Protein AF-0000000066033479 (afdb_homodimer)

Sequence (282 aa):
MALERTLSIIKPDAVERNLVGKILSRFEENGFQIVAMKMLRLNQAQAEGFYAEHQGKPFFDGLVEYMTSAPVVVSVLEKDNAVKDYRTLIGATDPQQAAEGTIRKDFAESRRRNSVHGSDSEESAVREIAYFFVESEICPRMALERTLSIIKPDAVERNLVGKILSRFEENGFQIVAMKMLRLNQAQAEGFYAEHQGKPFFDGLVEYMTSAPVVVSVLEKDNAVKDYRTLIGATDPQQAAEGTIRKDFAESRRRNSVHGSDSEESAVREIAYFFVESEICPR

Radius of gyration: 18.87 Å; Cα contacts (8 Å, |Δi|>4): 586; chains: 2; bounding box: 49×60×45 Å

Foldseek 3Di:
DDKAKKKKKQAFVCVVVVCVVVVVVLCVVLPKDWFFKDKDQDDLVLLCVLVVVCPPPPCSVVLSCRRNVGIMMMTMIIDDVCQVVLCLQQADLALVPGDPNHVQVVPADGSSRSRMDMANDRVSRVVNCVSVDDPVRGGDD/DDKAKKKKKQAFVCVVVVCVVVVVVLCVVLPKDWFFKDKDQDDLVLLCVLVVVCPPPPCSVVLSCRRNVGIMMMTMIIDDVCQVVLCLQQADLALVPGDPNHVQVVPADGSSRSRMDMANDRVSRVVNCVSVDDPVRGGDD

pLDDT: mean 97.61, std 4.01, range [60.91, 98.94]

Structure (mmCIF, N/CA/C/O backbone):
data_AF-0000000066033479-model_v1
#
loop_
_entity.id
_entity.type
_entity.pdbx_description
1 polymer 'Nucleoside diphosphate kinase'
#
loop_
_atom_site.group_PDB
_atom_site.id
_atom_site.type_symbol
_atom_site.label_atom_id
_atom_site.label_alt_id
_atom_site.label_comp_id
_atom_site.label_asym_id
_atom_site.label_entity_id
_atom_site.label_seq_id
_atom_site.pdbx_PDB_ins_code
_atom_site.Cartn_x
_atom_site.Cartn_y
_atom_site.Cartn_z
_atom_site.occupancy
_atom_site.B_iso_or_equiv
_atom_site.auth_seq_id
_atom_site.auth_comp_id
_atom_site.auth_asym_id
_atom_site.auth_atom_id
_atom_site.pdbx_PDB_model_num
ATOM 1 N N . MET A 1 1 ? -24.406 4.762 11.438 1 61.28 1 MET A N 1
ATOM 2 C CA . MET A 1 1 ? -23.75 6.02 11.062 1 61.28 1 MET A CA 1
ATOM 3 C C . MET A 1 1 ? -23.234 5.961 9.633 1 61.28 1 MET A C 1
ATOM 5 O O . MET A 1 1 ? -23.047 4.875 9.078 1 61.28 1 MET A O 1
ATOM 9 N N . ALA A 1 2 ? -23.109 7.113 8.922 1 74.12 2 ALA A N 1
ATOM 10 C CA . ALA A 1 2 ? -22.891 7.09 7.477 1 74.12 2 ALA A CA 1
ATOM 11 C C . ALA A 1 2 ? -21.422 6.793 7.156 1 74.12 2 ALA A C 1
ATOM 13 O O . ALA A 1 2 ? -20.516 7.305 7.828 1 74.12 2 ALA A O 1
ATOM 14 N N . LEU A 1 3 ? -21.047 5.855 6.316 1 89.62 3 LEU A N 1
ATOM 15 C CA . LEU A 1 3 ? -19.734 5.492 5.781 1 89.62 3 LEU A CA 1
ATOM 16 C C . LEU A 1 3 ? -19 6.723 5.258 1 89.62 3 LEU A C 1
ATOM 18 O O . LEU A 1 3 ? -19.578 7.535 4.535 1 89.62 3 LEU A O 1
ATOM 22 N N . GLU A 1 4 ? -17.844 7.043 5.91 1 96.5 4 GLU A N 1
ATOM 23 C CA . GLU A 1 4 ? -16.984 8.18 5.566 1 96.5 4 GLU A CA 1
ATOM 24 C C . GLU A 1 4 ? -15.656 7.719 4.988 1 96.5 4 GLU A C 1
ATOM 26 O O . GLU A 1 4 ? -15.227 6.586 5.227 1 96.5 4 GLU A O 1
ATOM 31 N N . ARG A 1 5 ? -15.102 8.625 4.145 1 98.5 5 ARG A N 1
ATOM 32 C CA . ARG A 1 5 ? -13.758 8.383 3.617 1 98.5 5 ARG A CA 1
ATOM 33 C C . ARG A 1 5 ? -12.805 9.508 4.004 1 98.5 5 ARG A C 1
ATOM 35 O O . ARG A 1 5 ? -13.227 10.648 4.176 1 98.5 5 ARG A O 1
ATOM 42 N N . THR A 1 6 ? -11.562 9.188 4.18 1 98.81 6 THR A N 1
ATOM 43 C CA . THR A 1 6 ? -10.516 10.164 4.441 1 98.81 6 THR A CA 1
ATOM 44 C C . THR A 1 6 ? -9.258 9.828 3.646 1 98.81 6 THR A C 1
ATOM 46 O O . THR A 1 6 ? -9.102 8.703 3.166 1 98.81 6 THR A O 1
ATOM 49 N N . LEU A 1 7 ? -8.438 10.844 3.43 1 98.88 7 LEU A N 1
ATOM 50 C CA . LEU A 1 7 ? -7.16 10.648 2.744 1 98.88 7 LEU A CA 1
ATOM 51 C C . LEU A 1 7 ? -6.039 10.406 3.746 1 98.88 7 LEU A C 1
ATOM 53 O O . LEU A 1 7 ? -5.957 11.086 4.77 1 98.88 7 LEU A O 1
ATOM 57 N N . SER A 1 8 ? -5.215 9.484 3.426 1 98.94 8 SER A N 1
ATOM 58 C CA . SER A 1 8 ? -3.953 9.297 4.133 1 98.94 8 SER A CA 1
ATOM 59 C C . SER A 1 8 ? -2.766 9.445 3.188 1 98.94 8 SER A C 1
ATOM 61 O O . SER A 1 8 ? -2.814 9 2.041 1 98.94 8 SER A O 1
ATOM 63 N N . ILE A 1 9 ? -1.72 10.07 3.623 1 98.94 9 ILE A N 1
ATOM 64 C CA . ILE A 1 9 ? -0.426 10.078 2.951 1 98.94 9 ILE A CA 1
ATOM 65 C C . ILE A 1 9 ? 0.652 9.555 3.896 1 98.94 9 ILE A C 1
ATOM 67 O O . ILE A 1 9 ? 0.842 10.094 4.992 1 98.94 9 ILE A O 1
ATOM 71 N N . ILE A 1 10 ? 1.228 8.5 3.553 1 98.94 10 ILE A N 1
ATOM 72 C CA . ILE A 1 10 ? 2.488 8.141 4.195 1 98.94 10 ILE A CA 1
ATOM 73 C C . ILE A 1 10 ? 3.629 8.945 3.576 1 98.94 10 ILE A C 1
ATOM 75 O O . ILE A 1 10 ? 3.92 8.805 2.385 1 98.94 10 ILE A O 1
ATOM 79 N N . LYS A 1 11 ? 4.258 9.727 4.367 1 98.88 11 LYS A N 1
ATOM 80 C CA . LYS A 1 11 ? 5.133 10.805 3.906 1 98.88 11 LYS A CA 1
ATOM 81 C C . LYS A 1 11 ? 6.531 10.281 3.602 1 98.88 11 LYS A C 1
ATOM 83 O O . LYS A 1 11 ? 6.84 9.117 3.875 1 98.88 11 LYS A O 1
ATOM 88 N N . PRO A 1 12 ? 7.395 11.117 3.012 1 98.75 12 PRO A N 1
ATOM 89 C CA . PRO A 1 12 ? 8.695 10.688 2.502 1 98.75 12 PRO A CA 1
ATOM 90 C C . PRO A 1 12 ? 9.555 10.016 3.57 1 98.75 12 PRO A C 1
ATOM 92 O O . PRO A 1 12 ? 10.18 8.984 3.311 1 98.75 12 PRO A O 1
ATOM 95 N N . ASP A 1 13 ? 9.57 10.539 4.742 1 98.56 13 ASP A N 1
ATOM 96 C CA . ASP A 1 13 ? 10.438 9.992 5.781 1 98.56 13 ASP A CA 1
ATOM 97 C C . ASP A 1 13 ? 10.047 8.547 6.113 1 98.56 13 ASP A C 1
ATOM 99 O O . ASP A 1 13 ? 10.922 7.699 6.316 1 98.56 13 ASP A O 1
ATOM 103 N N . ALA A 1 14 ? 8.773 8.328 6.219 1 98.75 14 ALA A N 1
ATOM 104 C CA . ALA A 1 14 ? 8.273 6.996 6.566 1 98.75 14 ALA A CA 1
ATOM 105 C C . ALA A 1 14 ? 8.523 6.004 5.434 1 98.75 14 ALA A C 1
ATOM 107 O O . ALA A 1 14 ? 8.875 4.848 5.68 1 98.75 14 ALA A O 1
ATOM 108 N N . VAL A 1 15 ? 8.344 6.449 4.188 1 98.81 15 VAL A N 1
ATOM 109 C CA . VAL A 1 15 ? 8.625 5.586 3.047 1 98.81 15 VAL A CA 1
ATOM 110 C C . VAL A 1 15 ? 10.109 5.227 3.023 1 98.81 15 VAL A C 1
ATOM 112 O O . VAL A 1 15 ? 10.469 4.059 2.852 1 98.81 15 VAL A O 1
ATOM 115 N N . GLU A 1 16 ? 10.953 6.184 3.266 1 98.12 16 GLU A N 1
ATOM 116 C CA . GLU A 1 16 ? 12.398 5.98 3.262 1 98.12 16 GLU A CA 1
ATOM 117 C C . GLU A 1 16 ? 12.82 4.98 4.336 1 98.12 16 GLU A C 1
ATOM 119 O O . GLU A 1 16 ? 13.766 4.219 4.145 1 98.12 16 GLU A O 1
ATOM 124 N N . ARG A 1 17 ? 12.133 4.973 5.375 1 98.19 17 ARG A N 1
ATOM 125 C CA . ARG A 1 17 ? 12.5 4.148 6.52 1 98.19 17 ARG A CA 1
ATOM 126 C C . ARG A 1 17 ? 11.781 2.803 6.484 1 98.19 17 ARG A C 1
ATOM 128 O O . ARG A 1 17 ? 11.805 2.051 7.461 1 98.19 17 ARG A O 1
ATOM 135 N N . ASN A 1 18 ? 11.125 2.518 5.379 1 98.5 18 ASN A N 1
ATOM 136 C CA . ASN A 1 18 ? 10.438 1.248 5.172 1 98.5 18 ASN A CA 1
ATOM 137 C C . ASN A 1 18 ? 9.375 1.005 6.242 1 98.5 18 ASN A C 1
ATOM 139 O O . ASN A 1 18 ? 9.32 -0.075 6.832 1 98.5 18 ASN A O 1
ATOM 143 N N . LEU A 1 19 ? 8.508 2.012 6.41 1 98.81 19 LEU A N 1
ATOM 144 C CA . LEU A 1 19 ? 7.461 1.919 7.426 1 98.81 19 LEU A CA 1
ATOM 145 C C . LEU A 1 19 ? 6.086 1.785 6.777 1 98.81 19 LEU A C 1
ATOM 147 O O . LEU A 1 19 ? 5.066 1.831 7.469 1 98.81 19 LEU A O 1
ATOM 151 N N . VAL A 1 20 ? 5.988 1.643 5.465 1 98.88 20 VAL A N 1
ATOM 152 C CA . VAL A 1 20 ? 4.719 1.62 4.746 1 98.88 20 VAL A CA 1
ATOM 153 C C . VAL A 1 20 ? 3.838 0.498 5.285 1 98.88 20 VAL A C 1
ATOM 155 O O . VAL A 1 20 ? 2.693 0.734 5.68 1 98.88 20 VAL A O 1
ATOM 158 N N . GLY A 1 21 ? 4.379 -0.702 5.352 1 98.88 21 GLY A N 1
ATOM 159 C CA . GLY A 1 21 ? 3.611 -1.843 5.824 1 98.88 21 GLY A CA 1
ATOM 160 C C . GLY A 1 21 ? 3.156 -1.699 7.266 1 98.88 21 GLY A C 1
ATOM 161 O O . GLY A 1 21 ? 2 -1.982 7.586 1 98.88 21 GLY A O 1
ATOM 162 N N . LYS A 1 22 ? 4.023 -1.288 8.141 1 98.88 22 LYS A N 1
ATOM 163 C CA . LYS A 1 22 ? 3.699 -1.121 9.555 1 98.88 22 LYS A CA 1
ATOM 164 C C . LYS A 1 22 ? 2.572 -0.109 9.742 1 98.88 22 LYS A C 1
ATOM 166 O O . LYS A 1 22 ? 1.661 -0.33 10.547 1 98.88 22 LYS A O 1
ATOM 171 N N . ILE A 1 23 ? 2.615 0.97 9.008 1 98.94 23 ILE A N 1
ATOM 172 C CA . ILE A 1 23 ? 1.617 2.025 9.148 1 98.94 23 ILE A CA 1
ATOM 173 C C . ILE A 1 23 ? 0.282 1.552 8.578 1 98.94 23 ILE A C 1
ATOM 175 O O . ILE A 1 23 ? -0.762 1.705 9.211 1 98.94 23 ILE A O 1
ATOM 179 N N . LEU A 1 24 ? 0.278 0.93 7.398 1 98.94 24 LEU A N 1
ATOM 180 C CA . LEU A 1 24 ? -0.957 0.413 6.816 1 98.94 24 LEU A CA 1
ATOM 181 C C . LEU A 1 24 ? -1.57 -0.659 7.715 1 98.94 24 LEU A C 1
ATOM 183 O O . LEU A 1 24 ? -2.795 -0.773 7.801 1 98.94 24 LEU A O 1
ATOM 187 N N . SER A 1 25 ? -0.712 -1.458 8.344 1 98.81 25 SER A N 1
ATOM 188 C CA . SER A 1 25 ? -1.207 -2.473 9.266 1 98.81 25 SER A CA 1
ATOM 189 C C . SER A 1 25 ? -1.981 -1.842 10.414 1 98.81 25 SER A C 1
ATOM 191 O O . SER A 1 25 ? -3.021 -2.359 10.828 1 98.81 25 SER A O 1
ATOM 193 N N . ARG A 1 26 ? -1.483 -0.714 10.922 1 98.81 26 ARG A N 1
ATOM 194 C CA . ARG A 1 26 ? -2.184 -0.004 11.984 1 98.81 26 ARG A CA 1
ATOM 195 C C . ARG A 1 26 ? -3.566 0.447 11.523 1 98.81 26 ARG A C 1
ATOM 197 O O . ARG A 1 26 ? -4.527 0.405 12.297 1 98.81 26 ARG A O 1
ATOM 204 N N . PHE A 1 27 ? -3.688 0.936 10.227 1 98.81 27 PHE A N 1
ATOM 205 C CA . PHE A 1 27 ? -4.984 1.333 9.695 1 98.81 27 PHE A CA 1
ATOM 206 C C . PHE A 1 27 ? -5.965 0.164 9.719 1 98.81 27 PHE A C 1
ATOM 208 O O . PHE A 1 27 ? -7.055 0.274 10.281 1 98.81 27 PHE A O 1
ATOM 215 N N . GLU A 1 28 ? -5.5 -0.945 9.164 1 98.81 28 GLU A N 1
ATOM 216 C CA . GLU A 1 28 ? -6.371 -2.105 9.016 1 98.81 28 GLU A CA 1
ATOM 217 C C . GLU A 1 28 ? -6.738 -2.699 10.375 1 98.81 28 GLU A C 1
ATOM 219 O O . GLU A 1 28 ? -7.879 -3.125 10.578 1 98.81 28 GLU A O 1
ATOM 224 N N . GLU A 1 29 ? -5.816 -2.721 11.312 1 98.5 29 GLU A N 1
ATOM 225 C CA . GLU A 1 29 ? -6.059 -3.246 12.648 1 98.5 29 GLU A CA 1
ATOM 226 C C . GLU A 1 29 ? -7.055 -2.379 13.414 1 98.5 29 GLU A C 1
ATOM 228 O O . GLU A 1 29 ? -7.645 -2.824 14.406 1 98.5 29 GLU A O 1
ATOM 233 N N . ASN A 1 30 ? -7.211 -1.146 13 1 98.56 30 ASN A N 1
ATOM 234 C CA . ASN A 1 30 ? -8.133 -0.234 13.664 1 98.56 30 ASN A CA 1
ATOM 235 C C . ASN A 1 30 ? -9.438 -0.088 12.883 1 98.56 30 ASN A C 1
ATOM 237 O O . ASN A 1 30 ? -10.156 0.9 13.047 1 98.56 30 ASN A O 1
ATOM 241 N N . GLY A 1 31 ? -9.727 -0.963 11.992 1 98.19 31 GLY A N 1
ATOM 242 C CA . GLY A 1 31 ? -11.039 -1.105 11.375 1 98.19 31 GLY A CA 1
ATOM 243 C C . GLY A 1 31 ? -11.18 -0.324 10.086 1 98.19 31 GLY A C 1
ATOM 244 O O . GLY A 1 31 ? -12.266 -0.281 9.5 1 98.19 31 GLY A O 1
ATOM 245 N N . PHE A 1 32 ? -10.156 0.339 9.625 1 98.56 32 PHE A N 1
ATOM 246 C CA . PHE A 1 32 ? -10.219 1.032 8.344 1 98.56 32 PHE A CA 1
ATOM 247 C C . PHE A 1 32 ? -10.102 0.045 7.188 1 98.56 32 PHE A C 1
ATOM 249 O O . PHE A 1 32 ? -9.32 -0.905 7.25 1 98.56 32 PHE A O 1
ATOM 256 N N . GLN A 1 33 ? -10.891 0.271 6.172 1 98.5 33 GLN A N 1
ATOM 257 C CA . GLN A 1 33 ? -10.719 -0.415 4.898 1 98.5 33 GLN A CA 1
ATOM 258 C C . GLN A 1 33 ? -9.977 0.466 3.895 1 98.5 33 GLN A C 1
ATOM 260 O O . GLN A 1 33 ? -10.367 1.611 3.66 1 98.5 33 GLN A O 1
ATOM 265 N N . ILE A 1 34 ? -8.898 -0.06 3.371 1 98.81 34 ILE A N 1
ATOM 266 C CA . ILE A 1 34 ? -8.227 0.637 2.281 1 98.81 34 ILE A CA 1
ATOM 267 C C . ILE A 1 34 ? -8.992 0.418 0.978 1 98.81 34 ILE A C 1
ATOM 269 O O . ILE A 1 34 ? -9.18 -0.721 0.546 1 98.81 34 ILE A O 1
ATOM 273 N N . VAL A 1 35 ? -9.398 1.556 0.329 1 98.81 35 VAL A N 1
ATOM 274 C CA . VAL A 1 35 ? -10.234 1.364 -0.848 1 98.81 35 VAL A CA 1
ATOM 275 C C . VAL A 1 35 ? -9.562 1.973 -2.072 1 98.81 35 VAL A C 1
ATOM 277 O O . VAL A 1 35 ? -10.047 1.827 -3.197 1 98.81 35 VAL A O 1
ATOM 280 N N . ALA A 1 36 ? -8.469 2.639 -1.897 1 98.88 36 ALA A N 1
ATOM 281 C CA . ALA A 1 36 ? -7.555 3.102 -2.938 1 98.88 36 ALA A CA 1
ATOM 282 C C . ALA A 1 36 ? -6.156 3.344 -2.369 1 98.88 36 ALA A C 1
ATOM 284 O O . ALA A 1 36 ? -6.012 3.705 -1.2 1 98.88 36 ALA A O 1
ATOM 285 N N . MET A 1 37 ? -5.184 3.152 -3.195 1 98.88 37 MET A N 1
ATOM 286 C CA . MET A 1 37 ? -3.824 3.453 -2.762 1 98.88 37 MET A CA 1
ATOM 287 C C . MET A 1 37 ? -2.863 3.463 -3.945 1 98.88 37 MET A C 1
ATOM 289 O O . MET A 1 37 ? -3.039 2.701 -4.898 1 98.88 37 MET A O 1
ATOM 293 N N . LYS A 1 38 ? -1.888 4.277 -3.877 1 98.81 38 LYS A N 1
ATOM 294 C CA . LYS A 1 38 ? -0.791 4.23 -4.84 1 98.81 38 LYS A CA 1
ATOM 295 C C . LYS A 1 38 ? 0.438 4.965 -4.309 1 98.81 38 LYS A C 1
ATOM 297 O O . LYS A 1 38 ? 0.323 5.824 -3.434 1 98.81 38 LYS A O 1
ATOM 302 N N . MET A 1 39 ? 1.557 4.535 -4.77 1 98.88 39 MET A N 1
ATOM 303 C CA . MET A 1 39 ? 2.826 5.223 -4.547 1 98.88 39 MET A CA 1
ATOM 304 C C . MET A 1 39 ? 3.121 6.203 -5.676 1 98.88 39 MET A C 1
ATOM 306 O O . MET A 1 39 ? 2.871 5.902 -6.844 1 98.88 39 MET A O 1
ATOM 310 N N . LEU A 1 40 ? 3.59 7.367 -5.336 1 98.5 40 LEU A N 1
ATOM 311 C CA . LEU A 1 40 ? 4.008 8.312 -6.367 1 98.5 40 LEU A CA 1
ATOM 312 C C . LEU A 1 40 ? 5.09 9.25 -5.836 1 98.5 40 LEU A C 1
ATOM 314 O O . LEU A 1 40 ? 5.273 9.367 -4.625 1 98.5 40 LEU A O 1
ATOM 318 N N . ARG A 1 41 ? 5.832 9.82 -6.789 1 98.31 41 ARG A N 1
ATOM 319 C CA . ARG A 1 41 ? 6.762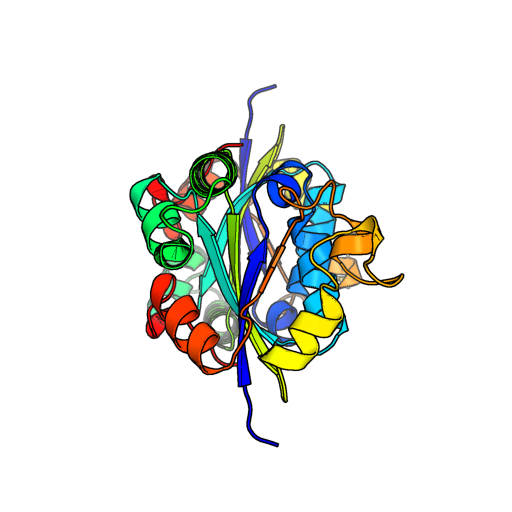 10.914 -6.504 1 98.31 41 ARG A CA 1
ATOM 320 C C . ARG A 1 41 ? 6.137 12.266 -6.836 1 98.31 41 ARG A C 1
ATOM 322 O O . ARG A 1 41 ? 5.891 12.57 -8 1 98.31 41 ARG A O 1
ATOM 329 N N . LEU A 1 42 ? 5.891 13.047 -5.766 1 98.56 42 LEU A N 1
ATOM 330 C CA . LEU A 1 42 ? 5.328 14.367 -6.008 1 98.56 42 LEU A CA 1
ATOM 331 C C . LEU A 1 42 ? 6.363 15.289 -6.656 1 98.56 42 LEU A C 1
ATOM 333 O O . LEU A 1 42 ? 7.531 15.289 -6.262 1 98.56 42 LEU A O 1
ATOM 337 N N . ASN A 1 43 ? 5.961 15.961 -7.676 1 98.25 43 ASN A N 1
ATOM 338 C CA . ASN A 1 43 ? 6.789 17.078 -8.109 1 98.25 43 ASN A CA 1
ATOM 339 C C . ASN A 1 43 ? 6.426 18.375 -7.379 1 98.25 43 ASN A C 1
ATOM 341 O O . ASN A 1 43 ? 5.512 18.375 -6.551 1 98.25 43 ASN A O 1
ATOM 345 N N . GLN A 1 44 ? 7.152 19.406 -7.629 1 98.5 44 GLN 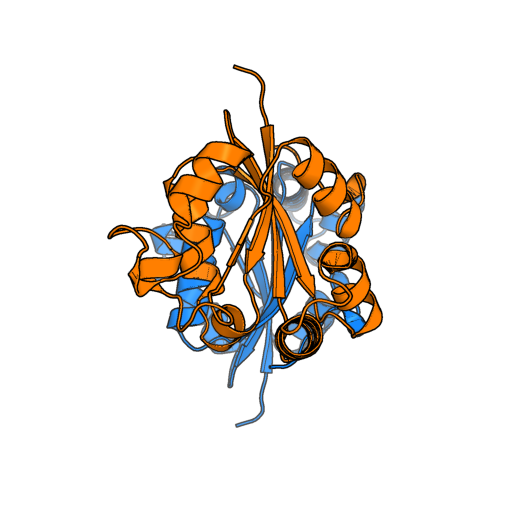A N 1
ATOM 346 C CA . GLN A 1 44 ? 6.98 20.656 -6.91 1 98.5 44 GLN A CA 1
ATOM 347 C C . GLN A 1 44 ? 5.566 21.219 -7.098 1 98.5 44 GLN A C 1
ATOM 349 O O . GLN A 1 44 ? 4.918 21.609 -6.129 1 98.5 44 GLN A O 1
ATOM 354 N N . ALA A 1 45 ? 5.129 21.266 -8.336 1 98.69 45 ALA A N 1
ATOM 355 C CA . ALA A 1 45 ? 3.809 21.812 -8.641 1 98.69 45 ALA A CA 1
ATOM 356 C C . ALA A 1 45 ? 2.715 21.016 -7.918 1 98.69 45 ALA A C 1
ATOM 358 O O . ALA A 1 45 ? 1.768 21.609 -7.391 1 98.69 45 ALA A O 1
ATOM 359 N N . GLN A 1 46 ? 2.811 19.75 -7.895 1 98.75 46 GLN A N 1
ATOM 360 C CA . GLN A 1 46 ? 1.844 18.891 -7.215 1 98.75 46 GLN A CA 1
ATOM 361 C C . GLN A 1 46 ? 1.829 19.156 -5.711 1 98.75 46 GLN A C 1
ATOM 363 O O . GLN A 1 46 ? 0.761 19.266 -5.105 1 98.75 46 GLN A O 1
ATOM 368 N N . ALA A 1 47 ? 3.006 19.219 -5.105 1 98.75 47 ALA A N 1
ATOM 369 C CA . ALA A 1 47 ? 3.09 19.469 -3.672 1 98.75 47 ALA A CA 1
ATOM 370 C C . ALA A 1 47 ? 2.535 20.844 -3.326 1 98.75 47 ALA A C 1
ATOM 372 O O . ALA A 1 47 ? 1.762 21 -2.377 1 98.75 47 ALA A O 1
ATOM 373 N N . GLU A 1 48 ? 2.904 21.875 -4.098 1 98.69 48 GLU A N 1
ATOM 374 C CA . GLU A 1 48 ? 2.396 23.219 -3.883 1 98.69 48 GLU A CA 1
ATOM 375 C C . GLU A 1 48 ? 0.878 23.281 -4.031 1 98.69 48 GLU A C 1
ATOM 377 O O . GLU A 1 48 ? 0.194 23.953 -3.26 1 98.69 48 GLU A O 1
ATOM 382 N N . GLY A 1 49 ? 0.392 22.609 -5.02 1 98.69 49 GLY A N 1
ATOM 383 C CA . GLY A 1 49 ? -1.045 22.547 -5.234 1 98.69 49 GLY A CA 1
ATOM 384 C C . GLY A 1 49 ? -1.796 21.891 -4.098 1 98.69 49 GLY A C 1
ATOM 385 O O . GLY A 1 49 ? -2.826 22.391 -3.646 1 98.69 49 GLY A O 1
ATOM 386 N N . PHE A 1 50 ? -1.292 20.828 -3.635 1 98.75 50 PHE A N 1
ATOM 387 C CA . PHE A 1 50 ? -1.939 20.094 -2.557 1 98.75 50 PHE A CA 1
ATOM 388 C C . PHE A 1 50 ? -1.96 20.906 -1.274 1 98.75 50 PHE A C 1
ATOM 390 O O . PHE A 1 50 ? -2.951 20.906 -0.541 1 98.75 50 PHE A O 1
ATOM 397 N N . TYR A 1 51 ? -0.871 21.594 -1.033 1 98.12 51 TYR A N 1
ATOM 398 C CA . TYR A 1 51 ? -0.734 22.359 0.197 1 98.12 51 TYR A CA 1
ATOM 399 C C . TYR A 1 51 ? -0.967 23.844 -0.061 1 98.12 51 TYR A C 1
ATOM 401 O O . TYR A 1 51 ? -0.409 24.703 0.634 1 98.12 51 TYR A O 1
ATOM 409 N N . ALA A 1 52 ? -1.728 24.203 -1.004 1 97.62 52 ALA A N 1
ATOM 410 C CA . ALA A 1 52 ? -1.927 25.578 -1.447 1 97.62 52 ALA A CA 1
ATOM 411 C C . ALA A 1 52 ? -2.424 26.453 -0.303 1 97.62 52 ALA A C 1
ATOM 413 O O . ALA A 1 52 ? -2.111 27.656 -0.246 1 97.62 52 ALA A O 1
ATOM 414 N N . GLU A 1 53 ? -3.178 25.922 0.602 1 95.94 53 GLU A N 1
ATOM 415 C CA . GLU A 1 53 ? -3.732 26.672 1.728 1 95.94 53 GLU A CA 1
ATOM 416 C C . GLU A 1 53 ? -2.629 27.188 2.646 1 95.94 53 GLU A C 1
ATOM 418 O O . GLU A 1 53 ? -2.867 28.062 3.477 1 95.94 53 GLU A O 1
ATOM 423 N N . HIS A 1 54 ? -1.426 26.641 2.539 1 96.31 54 HIS A N 1
ATOM 424 C CA . HIS A 1 54 ? -0.305 27.047 3.383 1 96.31 54 HIS A CA 1
ATOM 425 C C . HIS A 1 54 ? 0.625 28 2.646 1 96.31 54 HIS A C 1
ATOM 427 O O . HIS A 1 54 ? 1.642 28.438 3.195 1 96.31 54 HIS A O 1
ATOM 433 N N . GLN A 1 55 ? 0.32 28.281 1.429 1 96.88 55 GLN A N 1
ATOM 434 C CA . GLN A 1 55 ? 1.161 29.188 0.663 1 96.88 55 GLN A CA 1
ATOM 435 C C . GLN A 1 55 ? 1.345 30.516 1.396 1 96.88 55 GLN A C 1
ATOM 437 O O . GLN A 1 55 ? 0.387 31.062 1.943 1 96.88 55 GLN A O 1
ATOM 442 N N . GLY A 1 56 ? 2.594 31 1.454 1 96.75 56 GLY A N 1
ATOM 443 C CA . GLY A 1 56 ? 2.891 32.25 2.129 1 96.75 56 GLY A CA 1
ATOM 444 C C . GLY A 1 56 ? 3.322 32.062 3.57 1 96.75 56 GLY A C 1
ATOM 445 O O . GLY A 1 56 ? 3.893 32.969 4.176 1 96.75 56 GLY A O 1
ATOM 446 N N . LYS A 1 57 ? 2.99 30.953 4.133 1 96.88 57 LYS A N 1
ATOM 447 C CA . LYS A 1 57 ? 3.439 30.656 5.492 1 96.88 57 LYS A CA 1
ATOM 448 C C . LYS A 1 57 ? 4.934 30.359 5.527 1 96.88 57 LYS A C 1
ATOM 450 O O . LYS A 1 57 ? 5.492 29.859 4.547 1 96.88 57 LYS A O 1
ATOM 455 N N . PRO A 1 58 ? 5.59 30.594 6.672 1 97.19 58 PRO A N 1
ATOM 456 C CA . PRO A 1 58 ? 7.047 30.469 6.762 1 97.19 58 PRO A CA 1
ATOM 457 C C . PRO A 1 58 ? 7.523 29.031 6.484 1 97.19 58 PRO A C 1
ATOM 459 O O . PRO A 1 58 ? 8.633 28.844 5.973 1 97.19 58 PRO A O 1
ATOM 462 N N . PHE A 1 59 ? 6.777 28.078 6.785 1 96.19 59 PHE A N 1
ATOM 463 C CA . PHE A 1 59 ? 7.215 26.688 6.664 1 96.19 59 PHE A CA 1
ATOM 464 C C . PHE A 1 59 ? 6.871 26.125 5.289 1 96.19 59 PHE A C 1
ATOM 466 O O . PHE A 1 59 ? 7.238 25 4.969 1 96.19 59 PHE A O 1
ATOM 473 N N . PHE A 1 60 ? 6.211 26.828 4.414 1 97.88 60 PHE A N 1
ATOM 474 C CA . PHE A 1 60 ? 5.625 26.328 3.182 1 97.88 60 PHE A CA 1
ATOM 475 C C . PHE A 1 60 ? 6.703 25.766 2.256 1 97.88 60 PHE A C 1
ATOM 477 O O . PHE A 1 60 ? 6.594 24.641 1.771 1 97.88 60 PHE A O 1
ATOM 484 N N . ASP A 1 61 ? 7.754 26.5 2.043 1 97.81 61 ASP A N 1
ATOM 485 C CA . ASP A 1 61 ? 8.812 26.062 1.132 1 97.81 61 ASP A CA 1
ATOM 486 C C . ASP A 1 61 ? 9.492 24.797 1.635 1 97.81 61 ASP A C 1
ATOM 488 O O . ASP A 1 61 ? 9.789 23.891 0.85 1 97.81 61 ASP A O 1
ATOM 492 N N . GLY A 1 62 ? 9.773 24.75 2.912 1 98.12 62 GLY A N 1
ATOM 493 C CA . GLY A 1 62 ? 10.359 23.562 3.502 1 98.12 62 GLY A CA 1
ATOM 494 C C . GLY A 1 62 ? 9.453 22.344 3.4 1 98.12 62 GLY A C 1
ATOM 495 O O . GLY A 1 62 ? 9.93 21.234 3.174 1 98.12 62 GLY A O 1
ATOM 496 N N . LEU A 1 63 ? 8.195 22.609 3.568 1 98.06 63 LEU A N 1
ATOM 497 C CA . LEU A 1 63 ? 7.207 21.531 3.43 1 98.06 63 LEU A CA 1
ATOM 498 C C . LEU A 1 63 ? 7.223 20.969 2.018 1 98.06 63 LEU A C 1
ATOM 500 O O . LEU A 1 63 ? 7.254 19.734 1.84 1 98.06 63 LEU A O 1
ATOM 504 N N . VAL A 1 64 ? 7.184 21.781 1.05 1 98.62 64 VAL A N 1
ATOM 505 C CA . VAL A 1 64 ? 7.191 21.359 -0.347 1 98.62 64 VAL A CA 1
ATOM 506 C C . VAL A 1 64 ? 8.477 20.609 -0.648 1 98.62 64 VAL A C 1
ATOM 508 O O . VAL A 1 64 ? 8.445 19.547 -1.275 1 98.62 64 VAL A O 1
ATOM 511 N N . GLU A 1 65 ? 9.594 21.094 -0.164 1 98.56 65 GLU A N 1
ATOM 512 C CA . GLU A 1 65 ? 10.875 20.422 -0.345 1 98.56 65 GLU A CA 1
ATOM 513 C C . GLU A 1 65 ? 10.867 19.031 0.274 1 98.56 65 GLU A C 1
ATOM 515 O O . GLU A 1 65 ? 11.32 18.062 -0.347 1 98.56 65 GLU A O 1
ATOM 520 N N . TYR A 1 66 ? 10.391 18.938 1.396 1 98.62 66 TYR A N 1
ATOM 521 C CA . TYR A 1 66 ? 10.305 17.672 2.117 1 98.62 66 TYR A CA 1
ATOM 522 C C . TYR A 1 66 ? 9.406 16.688 1.38 1 98.62 66 TYR A C 1
ATOM 524 O O . TYR A 1 66 ? 9.805 15.539 1.139 1 98.62 66 TYR A O 1
ATOM 532 N N . MET A 1 67 ? 8.234 17.109 0.933 1 98.62 67 MET A N 1
ATOM 533 C CA . MET A 1 67 ? 7.223 16.234 0.345 1 98.62 67 MET A CA 1
ATOM 534 C C . MET A 1 67 ? 7.648 15.766 -1.038 1 98.62 67 MET A C 1
ATOM 536 O O . MET A 1 67 ? 7.121 14.781 -1.552 1 98.62 67 MET A O 1
ATOM 540 N N . THR A 1 68 ? 8.609 16.484 -1.624 1 98.5 68 THR A N 1
ATOM 541 C CA . THR A 1 68 ? 9.086 16.078 -2.943 1 98.5 68 THR A CA 1
ATOM 542 C C . THR A 1 68 ? 10.414 15.336 -2.836 1 98.5 68 THR A C 1
ATOM 544 O O . THR A 1 68 ? 10.977 14.914 -3.848 1 98.5 68 THR A O 1
ATOM 547 N N . SER A 1 69 ? 10.953 15.086 -1.658 1 98.25 69 SER A N 1
ATOM 548 C CA . SER A 1 69 ? 12.305 14.578 -1.427 1 98.25 69 SER A CA 1
ATOM 549 C C . SER A 1 69 ? 12.367 13.07 -1.649 1 98.25 69 SER A C 1
ATOM 551 O O . SER A 1 69 ? 13.445 12.523 -1.897 1 98.25 69 SER A O 1
ATOM 553 N N . ALA A 1 70 ? 11.266 12.375 -1.538 1 98.25 70 ALA A N 1
ATOM 554 C CA . ALA A 1 70 ? 11.141 10.93 -1.717 1 98.25 70 ALA A CA 1
ATOM 555 C C . ALA A 1 70 ? 9.703 10.539 -2.039 1 98.25 70 ALA A C 1
ATOM 557 O O . ALA A 1 70 ? 8.797 11.375 -1.978 1 98.25 70 ALA A O 1
ATOM 558 N N . PRO A 1 71 ? 9.477 9.297 -2.459 1 98.75 71 PRO A N 1
ATOM 559 C CA . PRO A 1 71 ? 8.117 8.875 -2.787 1 98.75 71 PRO A CA 1
ATOM 560 C C . PRO A 1 71 ? 7.18 8.914 -1.58 1 98.75 71 PRO A C 1
ATOM 562 O O . PRO A 1 71 ? 7.641 8.859 -0.436 1 98.75 71 PRO A O 1
ATOM 565 N N . VAL A 1 72 ? 5.906 9.07 -1.871 1 98.88 72 VAL A N 1
ATOM 566 C CA . VAL A 1 72 ? 4.855 8.984 -0.862 1 98.88 72 VAL A CA 1
ATOM 567 C C . VAL A 1 72 ? 3.871 7.883 -1.236 1 98.88 72 VAL A C 1
ATOM 569 O O . VAL A 1 72 ? 3.848 7.422 -2.381 1 98.88 72 VAL A O 1
ATOM 572 N N . VAL A 1 73 ? 3.15 7.379 -0.292 1 98.94 73 VAL A N 1
ATOM 573 C CA . VAL A 1 73 ? 2.02 6.484 -0.523 1 98.94 73 VAL A CA 1
ATOM 574 C C . VAL A 1 73 ? 0.725 7.172 -0.093 1 98.94 73 VAL A C 1
ATOM 576 O O . VAL A 1 73 ? 0.576 7.555 1.068 1 98.94 73 VAL A O 1
ATOM 579 N N . VAL A 1 74 ? -0.189 7.363 -1.031 1 98.94 74 VAL A N 1
ATOM 580 C CA . VAL A 1 74 ? -1.493 7.949 -0.738 1 98.94 74 VAL A CA 1
ATOM 581 C C . VAL A 1 74 ? -2.559 6.855 -0.723 1 98.94 74 VAL A C 1
ATOM 583 O O . VAL A 1 74 ? -2.506 5.918 -1.522 1 98.94 74 VAL A O 1
ATOM 586 N N . SER A 1 75 ? -3.482 6.98 0.195 1 98.94 75 SER A N 1
ATOM 587 C CA . SER A 1 75 ? -4.547 5.984 0.271 1 98.94 75 SER A CA 1
ATOM 588 C C . SER A 1 75 ? -5.871 6.621 0.686 1 98.94 75 SER A C 1
ATOM 590 O O . SER A 1 75 ? -5.887 7.699 1.289 1 98.94 75 SER A O 1
ATOM 592 N N . VAL A 1 76 ? -6.914 6.055 0.252 1 98.94 76 VAL A N 1
ATOM 593 C CA . VAL A 1 76 ? -8.266 6.375 0.71 1 98.94 76 VAL A CA 1
ATOM 594 C C . VAL A 1 76 ? -8.734 5.32 1.71 1 98.94 76 VAL A C 1
ATOM 596 O O . VAL A 1 76 ? -8.734 4.125 1.405 1 98.94 76 VAL A O 1
ATOM 599 N N . LEU A 1 77 ? -9.086 5.781 2.859 1 98.75 77 LEU A N 1
ATOM 600 C CA . LEU A 1 77 ? -9.539 4.926 3.951 1 98.75 77 LEU A CA 1
ATOM 601 C C . LEU A 1 77 ? -11.031 5.105 4.195 1 98.75 77 LEU A C 1
ATOM 603 O O . LEU A 1 77 ? -11.531 6.23 4.215 1 98.75 77 LEU A O 1
ATOM 607 N N . GLU A 1 78 ? -11.703 3.986 4.324 1 98.56 78 GLU A N 1
ATOM 608 C CA . GLU A 1 78 ? -13.148 4.004 4.539 1 98.56 78 GLU A CA 1
ATOM 609 C C . GLU A 1 78 ? -13.508 3.381 5.883 1 98.56 78 GLU A C 1
ATOM 611 O O . GLU A 1 78 ? -12.953 2.352 6.27 1 98.56 78 GLU A O 1
ATOM 616 N N . LYS A 1 79 ? -14.359 3.973 6.605 1 97.44 79 LYS A N 1
ATOM 617 C CA . LYS A 1 79 ? -14.859 3.588 7.922 1 97.44 79 LYS A CA 1
ATOM 618 C C . LYS A 1 79 ? -15.969 4.523 8.383 1 97.44 79 LYS A C 1
ATOM 620 O O . LYS A 1 79 ? -16.094 5.648 7.891 1 97.44 79 LYS A O 1
ATOM 625 N N . ASP A 1 80 ? -16.812 3.98 9.289 1 97.12 80 ASP A N 1
ATOM 626 C CA . ASP A 1 80 ? -17.672 4.93 10 1 97.12 80 ASP A CA 1
ATOM 627 C C . ASP A 1 80 ? -16.828 5.922 10.805 1 97.12 80 ASP A C 1
ATOM 629 O O . ASP A 1 80 ? -15.914 5.527 11.523 1 97.12 80 ASP A O 1
ATOM 633 N N . ASN A 1 81 ? -17.094 7.223 10.641 1 97.56 81 ASN A N 1
ATOM 634 C CA . ASN A 1 81 ? -16.359 8.281 11.328 1 97.56 81 ASN A CA 1
ATOM 635 C C . ASN A 1 81 ? -14.883 8.281 10.938 1 97.56 81 ASN A C 1
ATOM 637 O O . ASN A 1 81 ? -14.016 8.492 11.789 1 97.56 81 ASN A O 1
ATOM 641 N N . ALA A 1 82 ? -14.617 8.008 9.703 1 98.44 82 ALA A N 1
ATOM 642 C CA . ALA A 1 82 ? -13.258 7.789 9.211 1 98.44 82 ALA A CA 1
ATOM 643 C C . ALA A 1 82 ? -12.359 8.992 9.516 1 98.44 82 ALA A C 1
ATOM 645 O O . ALA A 1 82 ? -11.234 8.828 9.992 1 98.44 82 ALA A O 1
ATOM 646 N N . VAL A 1 83 ? -12.883 10.195 9.273 1 98.62 83 VAL A N 1
ATOM 647 C CA . VAL A 1 83 ? -12.039 11.383 9.414 1 98.62 83 VAL A CA 1
ATOM 648 C C . VAL A 1 83 ? -11.617 11.539 10.875 1 98.62 83 VAL A C 1
ATOM 650 O O . VAL A 1 83 ? -10.422 11.602 11.18 1 98.62 83 VAL A O 1
ATOM 653 N N . LYS A 1 84 ? -12.562 11.539 11.75 1 98.25 84 LYS A N 1
ATOM 654 C CA . LYS A 1 84 ? -12.289 11.719 13.172 1 98.25 84 LYS A CA 1
ATOM 655 C C . LYS A 1 84 ? -11.438 10.578 13.719 1 98.25 84 LYS A C 1
ATOM 657 O O . LYS A 1 84 ? -10.461 10.812 14.43 1 98.25 84 LYS A O 1
ATOM 662 N N . ASP A 1 85 ? -11.82 9.375 13.422 1 98.44 85 ASP A N 1
ATOM 663 C CA . ASP A 1 85 ? -11.102 8.211 13.938 1 98.44 85 ASP A CA 1
ATOM 664 C C . ASP A 1 85 ? -9.664 8.18 13.414 1 98.44 85 ASP A C 1
ATOM 666 O O . ASP A 1 85 ? -8.742 7.785 14.133 1 98.44 85 ASP A O 1
ATOM 670 N N . TYR A 1 86 ? -9.484 8.523 12.188 1 98.81 86 TYR A N 1
ATOM 671 C CA . TYR A 1 86 ? -8.133 8.562 11.633 1 98.81 86 TYR A CA 1
ATOM 672 C C . TYR A 1 86 ? -7.285 9.609 12.344 1 98.81 86 TYR A C 1
ATOM 674 O O . TYR A 1 86 ? -6.129 9.352 12.688 1 98.81 86 TYR A O 1
ATOM 682 N N . ARG A 1 87 ? -7.785 10.75 12.516 1 98.62 87 ARG A N 1
ATOM 683 C CA . ARG A 1 87 ? -7.043 11.797 13.211 1 98.62 87 ARG A CA 1
ATOM 684 C C . ARG A 1 87 ? -6.656 11.359 14.617 1 98.62 87 ARG A C 1
ATOM 686 O O . ARG A 1 87 ? -5.57 11.68 15.094 1 98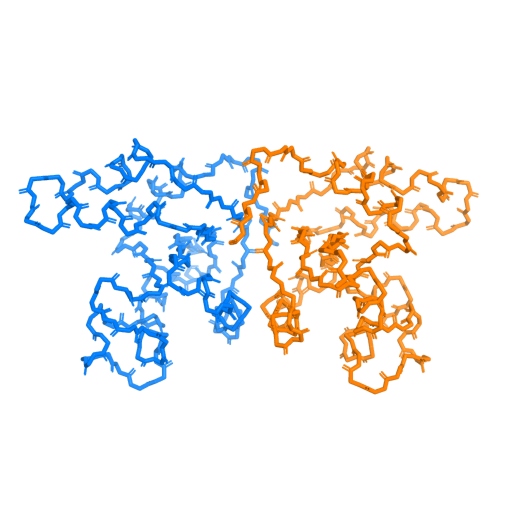.62 87 ARG A O 1
ATOM 693 N N . THR A 1 88 ? -7.566 10.672 15.219 1 98.56 88 THR A N 1
ATOM 694 C CA . THR A 1 88 ? -7.27 10.125 16.547 1 98.56 88 THR A CA 1
ATOM 695 C C . THR A 1 88 ? -6.141 9.102 16.453 1 98.56 88 THR A C 1
ATOM 697 O O . THR A 1 88 ? -5.219 9.117 17.281 1 98.56 88 THR A O 1
ATOM 700 N N . LEU A 1 89 ? -6.156 8.258 15.5 1 98.81 89 LEU A N 1
ATOM 701 C CA . LEU A 1 89 ? -5.184 7.184 15.328 1 98.81 89 LEU A CA 1
ATOM 702 C C . LEU A 1 89 ? -3.791 7.75 15.07 1 98.81 89 LEU A C 1
ATOM 704 O O . LEU A 1 89 ? -2.801 7.238 15.594 1 98.81 89 LEU A O 1
ATOM 708 N N . ILE A 1 90 ? -3.688 8.781 14.211 1 98.69 90 ILE A N 1
ATOM 709 C CA . ILE A 1 90 ? -2.363 9.266 13.836 1 98.69 90 ILE A CA 1
ATOM 710 C C . ILE A 1 90 ? -1.814 10.156 14.945 1 98.69 90 ILE A C 1
ATOM 712 O O . ILE A 1 90 ? -0.599 10.25 15.133 1 98.69 90 ILE A O 1
ATOM 716 N N . GLY A 1 91 ? -2.738 10.867 15.711 1 98.62 91 GLY A N 1
ATOM 717 C CA . GLY A 1 91 ? -2.305 11.648 16.859 1 98.62 91 GLY A CA 1
ATOM 718 C C . GLY A 1 91 ? -1.852 13.047 16.484 1 98.62 91 GLY A C 1
ATOM 719 O O . GLY A 1 91 ? -1.874 13.422 15.312 1 98.62 91 GLY A O 1
ATOM 720 N N . ALA A 1 92 ? -1.374 13.742 17.453 1 97.94 92 ALA A N 1
ATOM 721 C CA . ALA A 1 92 ? -0.99 15.141 17.312 1 97.94 92 ALA A CA 1
ATOM 722 C C . ALA A 1 92 ? 0.189 15.289 16.344 1 97.94 92 ALA A C 1
ATOM 724 O O . ALA A 1 92 ? 1.052 14.414 16.281 1 97.94 92 ALA A O 1
ATOM 725 N N . THR A 1 93 ? 0.191 16.406 15.633 1 96.94 93 THR A N 1
ATOM 726 C CA . THR A 1 93 ? 1.225 16.703 14.648 1 96.94 93 THR A CA 1
ATOM 727 C C . THR A 1 93 ? 2.605 16.703 15.297 1 96.94 93 THR A C 1
ATOM 729 O O . THR A 1 93 ? 3.572 16.219 14.711 1 96.94 93 THR A O 1
ATOM 732 N N . ASP A 1 94 ? 2.619 17.266 16.484 1 97 94 ASP A N 1
ATOM 733 C CA . ASP A 1 94 ? 3.861 17.219 17.25 1 97 94 ASP A CA 1
ATOM 734 C C . ASP A 1 94 ? 4.004 15.875 17.969 1 97 94 ASP A C 1
ATOM 736 O O . ASP A 1 94 ? 3.289 15.602 18.938 1 97 94 ASP A O 1
ATOM 740 N N . PRO A 1 95 ? 5.008 15.102 17.5 1 97.88 95 PRO A N 1
ATOM 741 C CA . PRO A 1 95 ? 5.129 13.766 18.078 1 97.88 95 PRO A CA 1
ATOM 742 C C . PRO A 1 95 ? 5.383 13.805 19.594 1 97.88 95 PRO A C 1
ATOM 744 O O . PRO A 1 95 ? 5 12.883 20.312 1 97.88 95 PRO A O 1
ATOM 747 N N . GLN A 1 96 ? 5.961 14.867 20.125 1 97.44 96 GLN A N 1
ATOM 748 C CA . GLN A 1 96 ? 6.23 14.992 21.562 1 97.44 96 GLN A CA 1
ATOM 749 C C . GLN A 1 96 ? 4.934 15.172 22.344 1 97.44 96 GLN A C 1
ATOM 751 O O . GLN A 1 96 ? 4.875 14.852 23.531 1 97.44 96 GLN A O 1
ATOM 756 N N . GLN A 1 97 ? 3.98 15.633 21.719 1 98.06 97 GLN A N 1
ATOM 757 C CA . GLN A 1 97 ? 2.695 15.898 22.359 1 98.06 97 GLN A CA 1
ATOM 758 C C . GLN A 1 97 ? 1.678 14.812 22.016 1 98.06 97 GLN A C 1
ATOM 760 O O . GLN A 1 97 ? 0.546 14.836 22.5 1 98.06 97 GLN A O 1
ATOM 765 N N . ALA A 1 98 ? 2.033 13.953 21.109 1 98.38 98 ALA A N 1
ATOM 766 C CA . ALA A 1 98 ? 1.106 12.906 20.672 1 98.38 98 ALA A CA 1
ATOM 767 C C . ALA A 1 98 ? 0.95 11.836 21.75 1 98.38 98 ALA A C 1
ATOM 769 O O . ALA A 1 98 ? 1.91 11.5 22.453 1 98.38 98 ALA A O 1
ATOM 770 N N . ALA A 1 99 ? -0.194 11.312 21.906 1 98.44 99 ALA A N 1
ATOM 771 C CA . ALA A 1 99 ? -0.48 10.281 22.906 1 98.44 99 ALA A CA 1
ATOM 772 C C . ALA A 1 99 ? 0.246 8.984 22.578 1 98.44 99 ALA A C 1
ATOM 774 O O . ALA A 1 99 ? 0.481 8.672 21.406 1 98.44 99 ALA A O 1
ATOM 775 N N . GLU A 1 100 ? 0.587 8.203 23.578 1 98.25 100 GLU A N 1
ATOM 776 C CA . GLU A 1 100 ? 1.188 6.883 23.391 1 98.25 100 GLU A CA 1
ATOM 777 C C . GLU A 1 100 ? 0.306 5.992 22.531 1 98.25 100 GLU A C 1
ATOM 779 O O . GLU A 1 100 ? -0.918 5.992 22.672 1 98.25 100 GLU A O 1
ATOM 784 N N . GLY A 1 101 ? 0.967 5.305 21.578 1 98.25 101 GLY A N 1
ATOM 785 C CA . GLY A 1 101 ? 0.222 4.375 20.75 1 98.25 101 GLY A CA 1
ATOM 786 C C . GLY A 1 101 ? -0.234 4.984 19.438 1 98.25 101 GLY A C 1
ATOM 787 O O . GLY A 1 101 ? -0.666 4.27 18.531 1 98.25 101 GLY A O 1
ATOM 788 N N . THR A 1 102 ? -0.139 6.293 19.266 1 98.81 102 THR A N 1
ATOM 789 C CA . THR A 1 102 ? -0.493 6.918 18 1 98.81 102 THR A CA 1
ATOM 790 C C . THR A 1 102 ? 0.646 6.785 16.984 1 98.81 102 THR A C 1
ATOM 792 O O . THR A 1 102 ? 1.791 6.531 17.375 1 98.81 102 THR A O 1
ATOM 795 N N . ILE A 1 103 ? 0.325 6.934 15.789 1 98.81 103 ILE A N 1
ATOM 796 C CA . ILE A 1 103 ? 1.276 6.711 14.703 1 98.81 103 ILE A CA 1
ATOM 797 C C . ILE A 1 103 ? 2.395 7.746 14.781 1 98.81 103 ILE A C 1
ATOM 799 O O . ILE A 1 103 ? 3.574 7.406 14.664 1 98.81 103 ILE A O 1
ATOM 803 N N . ARG A 1 104 ? 2.006 8.984 15 1 98.88 104 ARG A N 1
ATOM 804 C CA . ARG A 1 104 ? 3.027 10.023 15.016 1 98.88 104 ARG A CA 1
ATOM 805 C C . ARG A 1 104 ? 3.889 9.922 16.281 1 98.88 104 ARG A C 1
ATOM 807 O O . ARG A 1 104 ? 5.078 10.234 16.25 1 98.88 104 ARG A O 1
ATOM 814 N N . LYS A 1 105 ? 3.34 9.484 17.391 1 98.75 105 LYS A N 1
ATOM 815 C CA . LYS A 1 105 ? 4.145 9.227 18.578 1 98.75 105 LYS A CA 1
ATOM 816 C C . LYS A 1 105 ? 5.164 8.125 18.328 1 98.75 105 LYS A C 1
ATOM 818 O O . LYS A 1 105 ? 6.324 8.234 18.734 1 98.75 105 LYS A O 1
ATOM 823 N N . ASP A 1 106 ? 4.754 7.168 17.656 1 98.75 106 ASP A N 1
ATOM 824 C CA . ASP A 1 106 ? 5.562 5.961 17.5 1 98.75 106 ASP A CA 1
ATOM 825 C C . ASP A 1 106 ? 6.602 6.129 16.391 1 98.75 106 ASP A C 1
ATOM 827 O O . ASP A 1 106 ? 7.699 5.57 16.469 1 98.75 106 ASP A O 1
ATOM 831 N N . PHE A 1 107 ? 6.281 6.895 15.297 1 98.69 107 PHE A N 1
ATOM 832 C CA . PHE A 1 107 ? 7.121 6.789 14.109 1 98.69 107 PHE A CA 1
ATOM 833 C C . PHE A 1 107 ? 7.664 8.148 13.703 1 98.69 107 PHE A C 1
ATOM 835 O O . PHE A 1 107 ? 8.688 8.242 13.016 1 98.69 107 PHE A O 1
ATOM 842 N N . ALA A 1 108 ? 6.977 9.234 14.086 1 98.56 108 ALA A N 1
ATOM 843 C CA . ALA A 1 108 ? 7.371 10.547 13.586 1 98.56 108 ALA A CA 1
ATOM 844 C C . ALA A 1 108 ? 8.727 10.961 14.156 1 98.56 108 ALA A C 1
ATOM 846 O O . ALA A 1 108 ? 9.055 10.633 15.297 1 98.56 108 ALA A O 1
ATOM 847 N N . GLU A 1 109 ? 9.453 11.672 13.359 1 98.06 109 GLU A N 1
ATOM 848 C CA . GLU A 1 109 ? 10.766 12.156 13.781 1 98.06 109 GLU A CA 1
ATOM 849 C C . GLU A 1 109 ? 10.688 13.594 14.273 1 98.06 109 GLU A C 1
ATOM 851 O O . GLU A 1 109 ? 11.484 14.016 15.117 1 98.06 109 GLU A O 1
ATOM 856 N N . SER A 1 110 ? 9.812 14.383 13.734 1 97.69 110 SER A N 1
ATOM 857 C CA . SER A 1 110 ? 9.609 15.789 14.07 1 97.69 110 SER A CA 1
ATOM 858 C C . SER A 1 110 ? 8.234 16.266 13.617 1 97.69 110 SER A C 1
ATOM 860 O O . SER A 1 110 ? 7.453 15.5 13.055 1 97.69 110 SER A O 1
ATOM 862 N N . ARG A 1 111 ? 7.961 17.531 13.836 1 95.06 111 ARG A N 1
ATOM 863 C CA . ARG A 1 111 ? 6.699 18.125 13.406 1 95.06 111 ARG A CA 1
ATOM 864 C C . ARG A 1 111 ? 6.578 18.109 11.883 1 95.06 111 ARG A C 1
ATOM 866 O O . ARG A 1 111 ? 5.48 17.953 11.344 1 95.06 111 ARG A O 1
ATOM 873 N N . ARG A 1 112 ? 7.668 18.281 11.211 1 93.62 112 ARG A N 1
ATOM 874 C CA . ARG A 1 112 ? 7.68 18.297 9.75 1 93.62 112 ARG A CA 1
ATOM 875 C C . ARG A 1 112 ? 7.738 16.891 9.18 1 93.62 112 ARG A C 1
ATOM 877 O O . ARG A 1 112 ? 6.93 16.516 8.328 1 93.62 112 ARG A O 1
ATOM 884 N N . ARG A 1 113 ? 8.711 16.125 9.711 1 97.38 113 ARG A N 1
ATOM 885 C CA . ARG A 1 113 ? 8.867 14.727 9.336 1 97.38 113 ARG A CA 1
ATOM 886 C C . ARG A 1 113 ? 8.031 13.82 10.234 1 97.38 113 ARG A C 1
ATOM 888 O O . ARG A 1 113 ? 8.57 12.984 10.969 1 97.38 113 ARG A O 1
ATOM 895 N N . ASN A 1 114 ? 6.742 14.031 10.07 1 97.62 114 ASN A N 1
ATOM 896 C CA . ASN A 1 114 ? 5.844 13.414 11.039 1 97.62 114 ASN A CA 1
ATOM 897 C C . ASN A 1 114 ? 5.152 12.188 10.461 1 97.62 114 ASN A C 1
ATOM 899 O O . ASN A 1 114 ? 4.133 11.734 10.992 1 97.62 114 ASN A O 1
ATOM 903 N N . SER A 1 115 ? 5.469 11.648 9.328 1 98.69 115 SER A N 1
ATOM 904 C CA . SER A 1 115 ? 5.266 10.305 8.805 1 98.69 115 SER A CA 1
ATOM 905 C C . SER A 1 115 ? 3.939 10.195 8.062 1 98.69 115 SER A C 1
ATOM 907 O O . SER A 1 115 ? 3.801 9.375 7.148 1 98.69 115 SER A O 1
ATOM 909 N N . VAL A 1 116 ? 2.936 11.023 8.508 1 98.88 116 VAL A N 1
ATOM 910 C CA . VAL A 1 116 ? 1.648 10.812 7.852 1 98.88 116 VAL A CA 1
ATOM 911 C C . VAL A 1 116 ? 0.897 12.141 7.758 1 98.88 116 VAL A C 1
ATOM 913 O O . VAL A 1 116 ? 1.163 13.062 8.523 1 98.88 116 VAL A O 1
ATOM 916 N N . HIS A 1 117 ? 0.055 12.234 6.758 1 98.69 117 HIS A N 1
ATOM 917 C CA . HIS A 1 117 ? -0.948 13.281 6.594 1 98.69 117 HIS A CA 1
ATOM 918 C C . HIS A 1 117 ? -2.359 12.703 6.641 1 98.69 117 HIS A C 1
ATOM 920 O O . HIS A 1 117 ? -2.6 11.602 6.148 1 98.69 117 HIS A O 1
ATOM 926 N N . GLY A 1 118 ? -3.256 13.383 7.254 1 98.31 118 GLY A N 1
ATOM 927 C CA . GLY A 1 118 ? -4.668 13.039 7.262 1 98.31 118 GLY A CA 1
ATOM 928 C C . GLY A 1 118 ? -5.574 14.25 7.102 1 98.31 118 GLY A C 1
ATOM 929 O O . GLY A 1 118 ? -5.277 15.328 7.629 1 98.31 118 GLY A O 1
ATOM 930 N N . SER A 1 119 ? -6.676 14 6.402 1 98.19 119 SER A N 1
ATOM 931 C CA . SER A 1 119 ? -7.641 15.07 6.211 1 98.19 119 SER A CA 1
ATOM 932 C C . SER A 1 119 ? -8.195 15.562 7.543 1 98.19 119 SER A C 1
ATOM 934 O O . SER A 1 119 ? -8.414 14.773 8.461 1 98.19 119 SER A O 1
ATOM 936 N N . ASP A 1 120 ? -8.492 16.891 7.629 1 96.38 120 ASP A N 1
ATOM 937 C CA . ASP A 1 120 ? -8.898 17.469 8.906 1 96.38 120 ASP A CA 1
ATOM 938 C C . ASP A 1 120 ? -10.414 17.625 8.977 1 96.38 120 ASP A C 1
ATOM 940 O O . ASP A 1 120 ? -10.961 17.969 10.023 1 96.38 120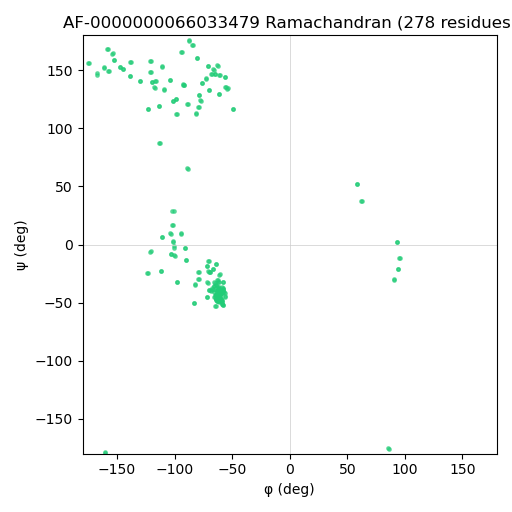 ASP A O 1
ATOM 944 N N . SER A 1 121 ? -11.094 17.438 7.883 1 97.75 121 SER A N 1
ATOM 945 C CA . SER A 1 121 ? -12.547 17.531 7.812 1 97.75 121 SER A CA 1
ATOM 946 C C . SER A 1 121 ? -13.094 16.672 6.672 1 97.75 121 SER A C 1
ATOM 948 O O . SER A 1 121 ? -12.344 16.234 5.805 1 97.75 121 SER A O 1
ATOM 950 N N . GLU A 1 122 ? -14.383 16.453 6.75 1 97.5 122 GLU A N 1
ATOM 951 C CA . GLU A 1 122 ? -15.031 15.719 5.664 1 97.5 122 GLU A CA 1
ATOM 952 C C . GLU A 1 122 ? -14.891 16.469 4.34 1 97.5 122 GLU A C 1
ATOM 954 O O . GLU A 1 122 ? -14.672 15.852 3.295 1 97.5 122 GLU A O 1
ATOM 959 N N . GLU A 1 123 ? -14.992 17.766 4.441 1 97.69 123 GLU A N 1
ATOM 960 C CA . GLU A 1 123 ? -14.867 18.609 3.252 1 97.69 123 GLU A CA 1
ATOM 961 C C . GLU A 1 123 ? -13.469 18.5 2.654 1 97.69 123 GLU A C 1
ATOM 963 O O . GLU A 1 123 ? -13.312 18.328 1.443 1 97.69 123 GLU A O 1
ATOM 968 N N . SER A 1 124 ? -12.469 18.594 3.449 1 97.81 124 SER A N 1
ATOM 969 C CA . SER A 1 124 ? -11.094 18.484 2.969 1 97.81 124 SER A CA 1
ATOM 970 C C . SER A 1 124 ? -10.805 17.094 2.434 1 97.81 124 SER A C 1
ATOM 972 O O . SER A 1 124 ? -10.031 16.922 1.484 1 97.81 124 SER A O 1
ATOM 974 N N . ALA A 1 125 ? -11.422 16.125 3.102 1 98.56 125 ALA A N 1
ATOM 975 C CA . ALA A 1 125 ? -11.227 14.742 2.645 1 98.56 125 ALA A CA 1
ATOM 976 C C . ALA A 1 125 ? -11.703 14.578 1.202 1 98.56 125 ALA A C 1
ATOM 978 O O . ALA A 1 125 ? -10.984 14.008 0.372 1 98.56 125 ALA A O 1
ATOM 979 N N . VAL A 1 126 ? -12.852 15.07 0.909 1 98.25 126 VAL A N 1
ATOM 980 C CA . VAL A 1 126 ? -13.414 14.984 -0.435 1 98.25 126 VAL A CA 1
ATOM 981 C C . VAL A 1 126 ? -12.477 15.648 -1.435 1 98.25 126 VAL A C 1
ATOM 983 O O . VAL A 1 126 ? -12.148 15.07 -2.475 1 98.25 126 VAL A O 1
ATOM 986 N N . ARG A 1 127 ? -12.047 16.828 -1.117 1 98.19 127 ARG A N 1
ATOM 987 C CA . ARG A 1 127 ? -11.164 17.594 -1.991 1 98.19 127 ARG A CA 1
ATOM 988 C C . ARG A 1 127 ? -9.828 16.891 -2.182 1 98.19 127 ARG A C 1
ATOM 990 O O . ARG A 1 127 ? -9.344 16.766 -3.305 1 98.19 127 ARG A O 1
ATOM 997 N N . GLU A 1 128 ? -9.281 16.453 -1.105 1 98.81 128 GLU A N 1
ATOM 998 C CA . GLU A 1 128 ? -7.945 15.852 -1.131 1 98.81 128 GLU A CA 1
ATOM 999 C C . GLU A 1 128 ? -7.957 14.5 -1.832 1 98.81 128 GLU A C 1
ATOM 1001 O O . GLU A 1 128 ? -7.016 14.156 -2.553 1 98.81 128 GLU A O 1
ATOM 1006 N N . ILE A 1 129 ? -9.008 13.688 -1.61 1 98.81 129 ILE A N 1
ATOM 1007 C CA . ILE A 1 129 ? -9.141 12.422 -2.316 1 98.81 129 ILE A CA 1
ATOM 1008 C C . ILE A 1 129 ? -9.211 12.672 -3.82 1 98.81 129 ILE A C 1
ATOM 1010 O O . ILE A 1 129 ? -8.523 12.008 -4.602 1 98.81 129 ILE A O 1
ATOM 1014 N N . ALA A 1 130 ? -9.914 13.68 -4.203 1 98.69 130 ALA A N 1
ATOM 1015 C CA . ALA A 1 130 ? -10.086 14 -5.617 1 98.69 130 ALA A CA 1
ATOM 1016 C C . ALA A 1 130 ? -8.789 14.531 -6.219 1 98.69 130 ALA A C 1
ATOM 1018 O O . ALA A 1 130 ? -8.602 14.492 -7.438 1 98.69 130 ALA A O 1
ATOM 1019 N N . TYR A 1 131 ? -7.906 15.062 -5.352 1 98.81 131 TYR A N 1
ATOM 1020 C CA . TYR A 1 131 ? -6.621 15.57 -5.816 1 98.81 131 TYR A CA 1
ATOM 1021 C C . TYR A 1 131 ? -5.758 14.438 -6.363 1 98.81 131 TYR A C 1
ATOM 1023 O O . TYR A 1 131 ? -4.996 14.633 -7.316 1 98.81 131 TYR A O 1
ATOM 1031 N N . PHE A 1 132 ? -5.922 13.227 -5.758 1 98.81 132 PHE A N 1
ATOM 1032 C CA . PHE A 1 132 ? -4.977 12.164 -6.066 1 98.81 132 PHE A CA 1
ATOM 1033 C C . PHE A 1 132 ? -5.656 11.047 -6.852 1 98.81 132 PHE A C 1
ATOM 1035 O O . PHE A 1 132 ? -4.988 10.258 -7.527 1 98.81 132 PHE A O 1
ATOM 1042 N N . PHE A 1 133 ? -6.961 10.961 -6.73 1 98.75 133 PHE A N 1
ATOM 1043 C CA . PHE A 1 133 ? -7.617 9.773 -7.273 1 98.75 133 PHE A CA 1
ATOM 1044 C C . PHE A 1 133 ? -8.797 10.172 -8.156 1 98.75 133 PHE A C 1
ATOM 1046 O O . PHE A 1 133 ? -9.539 11.094 -7.836 1 98.75 133 PHE A O 1
ATOM 1053 N N . VAL A 1 134 ? -8.922 9.438 -9.242 1 98.25 134 VAL A N 1
ATOM 1054 C CA . VAL A 1 134 ? -10.164 9.469 -10.008 1 98.25 134 VAL A CA 1
ATOM 1055 C C . VAL A 1 134 ? -11.086 8.344 -9.547 1 98.25 134 VAL A C 1
ATOM 1057 O O . VAL A 1 134 ? -10.656 7.418 -8.852 1 98.25 134 VAL A O 1
ATOM 1060 N N . GLU A 1 135 ? -12.266 8.414 -9.914 1 97.06 135 GLU A N 1
ATOM 1061 C CA . GLU A 1 135 ? -13.289 7.512 -9.406 1 97.06 135 GLU A CA 1
ATOM 1062 C C . GLU A 1 135 ? -12.938 6.055 -9.703 1 97.06 135 GLU A C 1
ATOM 1064 O O . GLU A 1 135 ? -13.164 5.176 -8.875 1 97.06 135 GLU A O 1
ATOM 1069 N N . SER A 1 136 ? -12.344 5.762 -10.859 1 97.12 136 SER A N 1
ATOM 1070 C CA . SER A 1 136 ? -12.062 4.391 -11.273 1 97.12 136 SER A CA 1
ATOM 1071 C C . SER A 1 136 ? -10.953 3.775 -10.43 1 97.12 136 SER A C 1
ATOM 1073 O O . SER A 1 136 ? -10.75 2.559 -10.453 1 97.12 136 SER A O 1
ATOM 1075 N N . GLU A 1 137 ? -10.242 4.613 -9.688 1 98.25 137 GLU A N 1
ATOM 1076 C CA . GLU A 1 137 ? -9.156 4.121 -8.852 1 98.25 137 GLU A CA 1
ATOM 1077 C C . GLU A 1 137 ? -9.656 3.748 -7.457 1 98.25 137 GLU A C 1
ATOM 1079 O O . GLU A 1 137 ? -8.922 3.16 -6.66 1 98.25 137 GLU A O 1
ATOM 1084 N N . ILE A 1 138 ? -10.844 4.176 -7.164 1 98.38 138 ILE A N 1
ATOM 1085 C CA . ILE A 1 138 ? -11.445 3.848 -5.879 1 98.38 138 ILE A CA 1
ATOM 1086 C C . ILE A 1 138 ? -12.195 2.521 -5.98 1 98.38 138 ILE A C 1
ATOM 1088 O O . ILE A 1 138 ? -13.086 2.371 -6.816 1 98.38 138 ILE A O 1
ATOM 1092 N N . CYS A 1 139 ? -11.781 1.555 -5.137 1 97.38 139 CYS A N 1
ATOM 1093 C CA . CYS A 1 139 ? -12.305 0.194 -5.188 1 97.38 139 CYS A CA 1
ATOM 1094 C C . CYS A 1 139 ? -13.102 -0.127 -3.926 1 97.38 139 CYS A C 1
ATOM 1096 O O . CYS A 1 139 ? -12.586 -0.759 -3.004 1 97.38 139 CYS A O 1
ATOM 1098 N N . PRO A 1 140 ? -14.383 0.195 -3.945 1 90.44 140 PRO A N 1
ATOM 1099 C CA . PRO A 1 140 ? -15.18 -0.126 -2.758 1 90.44 140 PRO A CA 1
ATOM 1100 C C . PRO A 1 140 ? -15.125 -1.609 -2.396 1 90.44 140 PRO A C 1
ATOM 1102 O O . PRO A 1 140 ? -15.047 -2.461 -3.285 1 90.44 140 PRO A O 1
ATOM 1105 N N . ARG A 1 141 ? -15.141 -1.877 -1.114 1 86.44 141 ARG A N 1
ATOM 1106 C CA . ARG A 1 141 ? -14.992 -3.24 -0.614 1 86.44 141 ARG A CA 1
ATOM 1107 C C . ARG A 1 141 ? -16.344 -3.924 -0.461 1 86.44 141 ARG A C 1
ATOM 1109 O O . ARG A 1 141 ? -17.359 -3.258 -0.261 1 86.44 141 ARG A O 1
ATOM 1116 N N . MET B 1 1 ? 26.297 -7.555 -5.984 1 60.91 1 MET B N 1
ATOM 1117 C CA . MET B 1 1 ? 25.359 -8.234 -6.875 1 60.91 1 MET B CA 1
ATOM 1118 C C . MET B 1 1 ? 24.359 -7.25 -7.48 1 60.91 1 MET B C 1
ATOM 1120 O O . MET B 1 1 ? 24.156 -6.16 -6.941 1 60.91 1 MET B O 1
ATOM 1124 N N . ALA B 1 2 ? 23.797 -7.535 -8.688 1 74.44 2 ALA B N 1
ATOM 1125 C CA . ALA B 1 2 ? 23.062 -6.516 -9.422 1 74.44 2 ALA B CA 1
ATOM 1126 C C . ALA B 1 2 ? 21.656 -6.348 -8.852 1 74.44 2 ALA B C 1
ATOM 1128 O O . ALA B 1 2 ? 20.984 -7.336 -8.508 1 74.44 2 ALA B O 1
ATOM 1129 N N . LEU B 1 3 ? 21.156 -5.176 -8.508 1 89.62 3 LEU B N 1
ATOM 1130 C CA . LEU B 1 3 ? 19.828 -4.785 -8.062 1 89.62 3 LEU B CA 1
ATOM 1131 C C . LEU B 1 3 ? 18.75 -5.348 -9 1 89.62 3 LEU B C 1
ATOM 1133 O O . LEU B 1 3 ? 18.875 -5.246 -10.219 1 89.62 3 LEU B O 1
ATOM 1137 N N . GLU B 1 4 ? 17.875 -6.238 -8.43 1 96.5 4 GLU B N 1
ATOM 1138 C CA . GLU B 1 4 ? 16.781 -6.887 -9.148 1 96.5 4 GLU B CA 1
ATOM 1139 C C . GLU B 1 4 ? 15.43 -6.383 -8.664 1 96.5 4 GLU B C 1
ATOM 1141 O O . GLU B 1 4 ? 15.312 -5.879 -7.547 1 96.5 4 GLU B O 1
ATOM 1146 N N . ARG B 1 5 ? 14.461 -6.477 -9.602 1 98.5 5 ARG B N 1
ATOM 1147 C CA . ARG B 1 5 ? 13.086 -6.156 -9.25 1 98.5 5 ARG B CA 1
ATOM 1148 C C . ARG B 1 5 ? 12.164 -7.344 -9.5 1 98.5 5 ARG B C 1
ATOM 1150 O O . ARG B 1 5 ? 12.422 -8.156 -10.383 1 98.5 5 ARG B O 1
ATOM 1157 N N . THR B 1 6 ? 11.141 -7.461 -8.719 1 98.81 6 THR B N 1
ATOM 1158 C CA . THR B 1 6 ? 10.109 -8.477 -8.906 1 98.81 6 THR B CA 1
ATOM 1159 C C . THR B 1 6 ? 8.727 -7.879 -8.664 1 98.81 6 THR B C 1
ATOM 1161 O O . THR B 1 6 ? 8.594 -6.812 -8.062 1 98.81 6 THR B O 1
ATOM 1164 N N . LEU B 1 7 ? 7.719 -8.531 -9.242 1 98.88 7 LEU B N 1
ATOM 1165 C CA . LEU B 1 7 ? 6.336 -8.117 -9.039 1 98.88 7 LEU B CA 1
ATOM 1166 C C . LEU B 1 7 ? 5.711 -8.875 -7.867 1 98.88 7 LEU B C 1
ATOM 1168 O O . LEU B 1 7 ? 5.898 -10.086 -7.738 1 98.88 7 LEU B O 1
ATOM 1172 N N . SER B 1 8 ? 5 -8.164 -7.078 1 98.94 8 SER B N 1
ATOM 1173 C CA . SER B 1 8 ? 4.133 -8.766 -6.074 1 98.94 8 SER B CA 1
ATOM 1174 C C . SER B 1 8 ? 2.674 -8.383 -6.301 1 98.94 8 SER B C 1
ATOM 1176 O O . SER B 1 8 ? 2.377 -7.238 -6.66 1 98.94 8 SER B O 1
ATOM 1178 N N . ILE B 1 9 ? 1.767 -9.281 -6.125 1 98.94 9 ILE B N 1
ATOM 1179 C CA . ILE B 1 9 ? 0.334 -9.016 -6.055 1 98.94 9 ILE B CA 1
ATOM 1180 C C . ILE B 1 9 ? -0.222 -9.539 -4.73 1 98.94 9 ILE B C 1
ATOM 1182 O O . ILE B 1 9 ? -0.089 -10.719 -4.418 1 98.94 9 ILE B O 1
ATOM 1186 N N . ILE B 1 10 ? -0.693 -8.688 -3.951 1 98.94 10 ILE B N 1
ATOM 1187 C CA . ILE B 1 10 ? -1.56 -9.125 -2.865 1 98.94 10 ILE B CA 1
ATOM 1188 C C . ILE B 1 10 ? -2.963 -9.398 -3.402 1 98.94 10 ILE B C 1
ATOM 1190 O O . ILE B 1 10 ? -3.635 -8.492 -3.893 1 98.94 10 ILE B O 1
ATOM 1194 N N . LYS B 1 11 ? -3.393 -10.602 -3.283 1 98.88 11 LYS B N 1
ATOM 1195 C CA . LYS B 1 11 ? -4.539 -11.125 -4.02 1 98.88 11 LYS B CA 1
ATOM 1196 C C . LYS B 1 11 ? -5.848 -10.789 -3.309 1 98.88 11 LYS B C 1
ATOM 1198 O O . LYS B 1 11 ? -5.836 -10.281 -2.188 1 98.88 11 LYS B O 1
ATOM 1203 N N . PRO B 1 12 ? -6.98 -11.062 -3.951 1 98.75 12 PRO B N 1
ATOM 1204 C CA . PRO B 1 12 ? -8.289 -10.617 -3.459 1 98.75 12 PRO B CA 1
ATOM 1205 C C . PRO B 1 12 ? -8.578 -11.102 -2.039 1 98.75 12 PRO B C 1
ATOM 1207 O O . PRO B 1 12 ? -9.07 -10.328 -1.211 1 98.75 12 PRO B O 1
ATOM 1210 N N . ASP B 1 13 ? -8.25 -12.305 -1.734 1 98.56 13 ASP B N 1
ATOM 1211 C CA . ASP B 1 13 ? -8.578 -12.844 -0.418 1 98.56 13 ASP B CA 1
ATOM 1212 C C . ASP B 1 13 ? -7.867 -12.062 0.686 1 98.56 13 ASP B C 1
ATOM 1214 O O . ASP B 1 13 ? -8.453 -11.797 1.737 1 98.56 13 ASP B O 1
ATOM 1218 N N . ALA B 1 14 ? -6.629 -11.781 0.449 1 98.75 14 ALA B N 1
ATOM 1219 C CA . ALA B 1 14 ? -5.824 -11.07 1.441 1 98.75 14 ALA B CA 1
ATOM 1220 C C . ALA B 1 14 ? -6.297 -9.633 1.601 1 98.75 14 ALA B C 1
ATOM 1222 O O . ALA B 1 14 ? -6.34 -9.102 2.715 1 98.75 14 ALA B O 1
ATOM 1223 N N . VAL B 1 15 ? -6.656 -8.977 0.485 1 98.81 15 VAL B N 1
ATOM 1224 C CA . VAL B 1 15 ? -7.184 -7.621 0.556 1 98.81 15 VAL B CA 1
ATOM 1225 C C . VAL B 1 15 ? -8.492 -7.617 1.338 1 98.81 15 VAL B C 1
ATOM 1227 O O . VAL B 1 15 ? -8.695 -6.781 2.221 1 98.81 15 VAL B O 1
ATOM 1230 N N . GLU B 1 16 ? -9.344 -8.578 1.085 1 98.12 16 GLU B N 1
ATOM 1231 C CA . GLU B 1 16 ? -10.633 -8.688 1.752 1 98.12 16 GLU B CA 1
ATOM 1232 C C . GLU B 1 16 ? -10.469 -8.875 3.256 1 98.12 16 GLU B C 1
ATOM 1234 O O . GLU B 1 16 ? -11.281 -8.391 4.043 1 98.12 16 GLU B O 1
ATOM 1239 N N . ARG B 1 17 ? -9.453 -9.508 3.617 1 98.19 17 ARG B N 1
ATOM 1240 C CA . ARG B 1 17 ? -9.242 -9.859 5.02 1 98.19 17 ARG B CA 1
ATOM 1241 C C . ARG B 1 17 ? -8.375 -8.82 5.719 1 98.19 17 ARG B C 1
ATOM 1243 O O . ARG B 1 17 ? -7.918 -9.039 6.844 1 98.19 17 ARG B O 1
ATOM 1250 N N . ASN B 1 18 ? -8.125 -7.711 5.047 1 98.56 18 ASN B N 1
ATOM 1251 C CA . ASN B 1 18 ? -7.359 -6.605 5.605 1 98.56 18 ASN B CA 1
ATOM 1252 C C . ASN B 1 18 ? -5.957 -7.047 6.02 1 98.56 18 ASN B C 1
ATOM 1254 O O . ASN B 1 18 ? -5.516 -6.754 7.133 1 98.56 18 ASN B O 1
ATOM 1258 N N . LEU B 1 19 ? -5.262 -7.691 5.074 1 98.81 19 LEU B N 1
ATOM 1259 C CA . LEU B 1 19 ? -3.922 -8.195 5.352 1 98.81 19 LEU B CA 1
ATOM 1260 C C . LEU B 1 19 ? -2.871 -7.402 4.578 1 98.81 19 LEU B C 1
ATOM 1262 O O . LEU B 1 19 ? -1.693 -7.766 4.574 1 98.81 19 LEU B O 1
ATOM 1266 N N . VAL B 1 20 ? -3.232 -6.336 3.889 1 98.88 20 VAL B N 1
ATOM 1267 C CA . VAL B 1 20 ? -2.326 -5.582 3.029 1 98.88 20 VAL B CA 1
ATOM 1268 C C . VAL B 1 20 ? -1.133 -5.09 3.844 1 98.88 20 VAL B C 1
ATOM 1270 O O . VAL B 1 20 ? 0.02 -5.344 3.484 1 98.88 20 VAL B O 1
ATOM 1273 N N . GLY B 1 21 ? -1.406 -4.434 4.957 1 98.88 21 GLY B N 1
ATOM 1274 C CA . GLY B 1 21 ? -0.34 -3.895 5.789 1 98.88 21 GLY B CA 1
ATOM 1275 C C . GLY B 1 21 ? 0.575 -4.965 6.352 1 98.88 21 GLY B C 1
ATOM 1276 O O . GLY B 1 21 ? 1.799 -4.816 6.332 1 98.88 21 GLY B O 1
ATOM 1277 N N . LYS B 1 22 ? 0.03 -6.02 6.871 1 98.88 22 LYS B N 1
ATOM 1278 C CA . LYS B 1 22 ? 0.812 -7.109 7.449 1 98.88 22 LYS B CA 1
ATOM 1279 C C . LYS B 1 22 ? 1.743 -7.73 6.414 1 98.88 22 LYS B C 1
ATOM 1281 O O . LYS B 1 22 ? 2.906 -8.016 6.707 1 98.88 22 LYS B O 1
ATOM 1286 N N . ILE B 1 23 ? 1.258 -7.918 5.215 1 98.94 23 ILE B N 1
ATOM 1287 C CA . ILE B 1 23 ? 2.047 -8.555 4.164 1 98.94 23 ILE B CA 1
ATOM 1288 C C . ILE B 1 23 ? 3.145 -7.602 3.697 1 98.94 23 ILE B C 1
ATOM 1290 O O . ILE B 1 23 ? 4.305 -7.996 3.576 1 98.94 23 ILE B O 1
ATOM 1294 N N . LEU B 1 24 ? 2.828 -6.324 3.465 1 98.94 24 LEU B N 1
ATOM 1295 C CA . LEU B 1 24 ? 3.838 -5.352 3.061 1 98.94 24 LEU B CA 1
ATOM 1296 C C . LEU B 1 24 ? 4.906 -5.195 4.141 1 98.94 24 LEU B C 1
ATOM 1298 O O . LEU B 1 24 ? 6.078 -4.98 3.832 1 98.94 24 LEU B O 1
ATOM 1302 N N . SER B 1 25 ? 4.477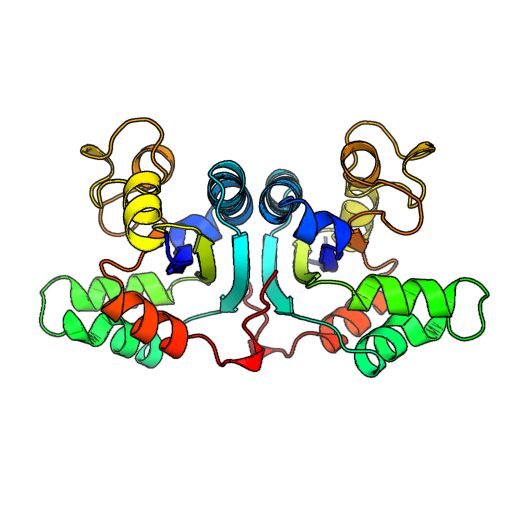 -5.262 5.395 1 98.81 25 SER B N 1
ATOM 1303 C CA . SER B 1 25 ? 5.438 -5.184 6.492 1 98.81 25 SER B CA 1
ATOM 1304 C C . SER B 1 25 ? 6.457 -6.316 6.418 1 98.81 25 SER B C 1
ATOM 1306 O O . SER B 1 25 ? 7.645 -6.102 6.656 1 98.81 25 SER B O 1
ATOM 1308 N N . ARG B 1 26 ? 5.992 -7.512 6.062 1 98.81 26 ARG B N 1
ATOM 1309 C CA . ARG B 1 26 ? 6.902 -8.641 5.906 1 98.81 26 ARG B CA 1
ATOM 1310 C C . ARG B 1 26 ? 7.926 -8.375 4.809 1 98.81 26 ARG B C 1
ATOM 1312 O O . ARG B 1 26 ? 9.094 -8.75 4.938 1 98.81 26 ARG B O 1
ATOM 1319 N N . PHE B 1 27 ? 7.484 -7.73 3.662 1 98.81 27 PHE B N 1
ATOM 1320 C CA . PHE B 1 27 ? 8.414 -7.387 2.594 1 98.81 27 PHE B CA 1
ATOM 1321 C C . PHE B 1 27 ? 9.516 -6.469 3.109 1 98.81 27 PHE B C 1
ATOM 1323 O O . PHE B 1 27 ? 10.703 -6.773 2.963 1 98.81 27 PHE B O 1
ATOM 1330 N N . GLU B 1 28 ? 9.078 -5.41 3.76 1 98.81 28 GLU B N 1
ATOM 1331 C CA . GLU B 1 28 ? 10.016 -4.383 4.207 1 98.81 28 GLU B CA 1
ATOM 1332 C C . GLU B 1 28 ? 10.945 -4.922 5.293 1 98.81 28 GLU B C 1
ATOM 1334 O O . GLU B 1 28 ? 12.133 -4.602 5.312 1 98.81 28 GLU B O 1
ATOM 1339 N N . GLU B 1 29 ? 10.445 -5.75 6.188 1 98.5 29 GLU B N 1
ATOM 1340 C CA . GLU B 1 29 ? 11.234 -6.34 7.262 1 98.5 29 GLU B CA 1
ATOM 1341 C C . GLU B 1 29 ? 12.281 -7.305 6.711 1 98.5 29 GLU B C 1
ATOM 1343 O O . GLU B 1 29 ? 13.258 -7.629 7.395 1 98.5 29 GLU B O 1
ATOM 1348 N N . ASN B 1 30 ? 12.07 -7.789 5.512 1 98.56 30 ASN B N 1
ATOM 1349 C CA . ASN B 1 30 ? 13 -8.727 4.895 1 98.56 30 ASN B CA 1
ATOM 1350 C C . ASN B 1 30 ? 13.891 -8.031 3.863 1 98.56 30 ASN B C 1
ATOM 1352 O O . ASN B 1 30 ? 14.438 -8.68 2.975 1 98.56 30 ASN B O 1
ATOM 1356 N N . GLY B 1 31 ? 13.977 -6.746 3.883 1 98.19 31 GLY B N 1
ATOM 1357 C CA . GLY B 1 31 ? 14.984 -5.988 3.158 1 98.19 31 GLY B CA 1
ATOM 1358 C C . GLY B 1 31 ? 14.516 -5.539 1.786 1 98.19 31 GLY B C 1
ATOM 1359 O O . GLY B 1 31 ? 15.289 -4.953 1.024 1 98.19 31 GLY B O 1
ATOM 1360 N N . PHE B 1 32 ? 13.297 -5.816 1.405 1 98.56 32 PHE B N 1
ATOM 1361 C CA . PHE B 1 32 ? 12.773 -5.332 0.133 1 98.56 32 PHE B CA 1
ATOM 1362 C C . PHE B 1 32 ? 12.414 -3.854 0.224 1 98.56 32 PHE B C 1
ATOM 1364 O O . PHE B 1 32 ? 11.875 -3.4 1.237 1 98.56 32 PHE B O 1
ATOM 1371 N N . GLN B 1 33 ? 12.734 -3.125 -0.812 1 98.5 33 GLN B N 1
ATOM 1372 C CA . GLN B 1 33 ? 12.227 -1.768 -0.989 1 98.5 33 GLN B CA 1
ATOM 1373 C C . GLN B 1 33 ? 11.039 -1.743 -1.945 1 98.5 33 GLN B C 1
ATOM 1375 O O . GLN B 1 33 ? 11.117 -2.268 -3.059 1 98.5 33 GLN B O 1
ATOM 1380 N N . ILE B 1 34 ? 9.953 -1.19 -1.475 1 98.81 34 ILE B N 1
ATOM 1381 C CA . ILE B 1 34 ? 8.828 -0.969 -2.371 1 98.81 34 ILE B CA 1
ATOM 1382 C C . ILE B 1 34 ? 9.094 0.254 -3.246 1 98.81 34 ILE B C 1
ATOM 1384 O O . ILE B 1 34 ? 9.305 1.356 -2.734 1 98.81 34 ILE B O 1
ATOM 1388 N N . VAL B 1 35 ? 9.031 0.047 -4.598 1 98.81 35 VAL B N 1
ATOM 1389 C CA . VAL B 1 35 ? 9.414 1.173 -5.445 1 98.81 35 VAL B CA 1
ATOM 1390 C C . VAL B 1 35 ? 8.242 1.547 -6.359 1 98.81 35 VAL B C 1
ATOM 1392 O O . VAL B 1 35 ? 8.312 2.543 -7.082 1 98.81 35 VAL B O 1
ATOM 1395 N N . ALA B 1 36 ? 7.195 0.795 -6.355 1 98.88 36 ALA B N 1
ATOM 1396 C CA . ALA B 1 36 ? 5.902 1.095 -6.965 1 98.88 36 ALA B CA 1
ATOM 1397 C C . ALA B 1 36 ? 4.785 0.289 -6.305 1 98.88 36 ALA B C 1
ATOM 1399 O O . ALA B 1 36 ? 5.012 -0.829 -5.836 1 98.88 36 ALA B O 1
ATOM 1400 N N . MET B 1 37 ? 3.631 0.867 -6.293 1 98.88 37 MET B N 1
ATOM 1401 C CA . MET B 1 37 ? 2.492 0.132 -5.75 1 98.88 37 MET B CA 1
ATOM 1402 C C . MET B 1 37 ? 1.181 0.827 -6.098 1 98.88 37 MET B C 1
ATOM 1404 O O . MET B 1 37 ? 1.119 2.057 -6.152 1 98.88 37 MET B O 1
ATOM 1408 N N . LYS B 1 38 ? 0.173 0.071 -6.305 1 98.81 38 LYS B N 1
ATOM 1409 C CA . LYS B 1 38 ? -1.174 0.62 -6.434 1 98.81 38 LYS B CA 1
ATOM 1410 C C . LYS B 1 38 ? -2.23 -0.46 -6.219 1 98.81 38 LYS B C 1
ATOM 1412 O O . LYS B 1 38 ? -1.953 -1.649 -6.387 1 98.81 38 LYS B O 1
ATOM 1417 N N . MET B 1 39 ? -3.355 -0.032 -5.766 1 98.88 39 MET B N 1
ATOM 1418 C CA . MET B 1 39 ? -4.551 -0.863 -5.676 1 98.88 39 MET B CA 1
ATOM 1419 C C . MET B 1 39 ? -5.398 -0.735 -6.938 1 98.88 39 MET B C 1
ATOM 1421 O O . MET B 1 39 ? -5.547 0.361 -7.48 1 98.88 39 MET B O 1
ATOM 1425 N N . LEU B 1 40 ? -5.902 -1.834 -7.422 1 98.5 40 LEU B N 1
ATOM 1426 C CA . LEU B 1 40 ? -6.816 -1.779 -8.555 1 98.5 40 LEU B CA 1
ATOM 1427 C C . LEU B 1 40 ? -7.773 -2.969 -8.539 1 98.5 40 LEU B C 1
ATOM 1429 O O . LEU B 1 40 ? -7.52 -3.963 -7.855 1 98.5 40 LEU B O 1
ATOM 1433 N N . ARG B 1 41 ? -8.898 -2.773 -9.242 1 98.31 41 ARG B N 1
ATOM 1434 C CA . ARG B 1 41 ? -9.828 -3.859 -9.531 1 98.31 41 ARG B CA 1
ATOM 1435 C C . ARG B 1 41 ? -9.602 -4.41 -10.938 1 98.31 41 ARG B C 1
ATOM 1437 O O . ARG B 1 41 ? -9.844 -3.723 -11.922 1 98.31 41 ARG B O 1
ATOM 1444 N N . LEU B 1 42 ? -9.109 -5.672 -10.977 1 98.62 42 LEU B N 1
ATOM 1445 C CA . LEU B 1 42 ? -8.906 -6.281 -12.281 1 98.62 42 LEU B CA 1
ATOM 1446 C C . LEU B 1 42 ? -10.242 -6.59 -12.953 1 98.62 42 LEU B C 1
ATOM 1448 O O . LEU B 1 42 ? -11.172 -7.07 -12.305 1 98.62 42 LEU B O 1
ATOM 1452 N N . ASN B 1 43 ? -10.352 -6.227 -14.188 1 98.25 43 ASN B N 1
ATOM 1453 C CA . ASN B 1 43 ? -11.453 -6.785 -14.953 1 98.25 43 ASN B CA 1
ATOM 1454 C C . ASN B 1 43 ? -11.07 -8.117 -15.602 1 98.25 43 ASN B C 1
ATOM 1456 O O . ASN B 1 43 ? -9.938 -8.57 -15.461 1 98.25 43 ASN B O 1
ATOM 1460 N N . GLN B 1 44 ? -12.008 -8.75 -16.234 1 98.5 44 GLN B N 1
ATOM 1461 C CA . GLN B 1 44 ? -11.797 -10.078 -16.812 1 98.5 44 GLN B CA 1
ATOM 1462 C C . GLN B 1 44 ? -10.672 -10.062 -17.828 1 98.5 44 GLN B C 1
ATOM 1464 O O . GLN B 1 44 ? -9.789 -10.93 -17.797 1 98.5 44 GLN B O 1
ATOM 1469 N N . ALA B 1 45 ? -10.727 -9.117 -18.75 1 98.62 45 ALA B N 1
ATOM 1470 C CA . ALA B 1 45 ? -9.719 -9.031 -19.797 1 98.62 45 ALA B CA 1
ATOM 1471 C C . ALA B 1 45 ? -8.32 -8.852 -19.203 1 98.62 45 ALA B C 1
ATOM 1473 O O . ALA B 1 45 ? -7.359 -9.469 -19.672 1 98.62 45 ALA B O 1
ATOM 1474 N N . GLN B 1 46 ? -8.18 -8.047 -18.219 1 98.75 46 GLN B N 1
ATOM 1475 C CA . GLN B 1 46 ? -6.902 -7.812 -17.547 1 98.75 46 GLN B CA 1
ATOM 1476 C C . GLN B 1 46 ? -6.387 -9.086 -16.891 1 98.75 46 GLN B C 1
ATOM 1478 O O . GLN B 1 46 ? -5.207 -9.422 -17 1 98.75 46 GLN B O 1
ATOM 1483 N N . ALA B 1 47 ? -7.258 -9.766 -16.156 1 98.75 47 ALA B N 1
ATOM 1484 C CA . ALA B 1 47 ? -6.855 -11 -15.477 1 98.75 47 ALA B CA 1
ATOM 1485 C C . ALA B 1 47 ? -6.457 -12.07 -16.484 1 98.75 47 ALA B C 1
ATOM 1487 O O . ALA B 1 47 ? -5.426 -12.727 -16.328 1 98.75 47 ALA B O 1
ATOM 1488 N N . GLU B 1 48 ? -7.246 -12.242 -17.531 1 98.69 48 GLU B N 1
ATOM 1489 C CA . GLU B 1 48 ? -6.93 -13.211 -18.578 1 98.69 48 GLU B CA 1
A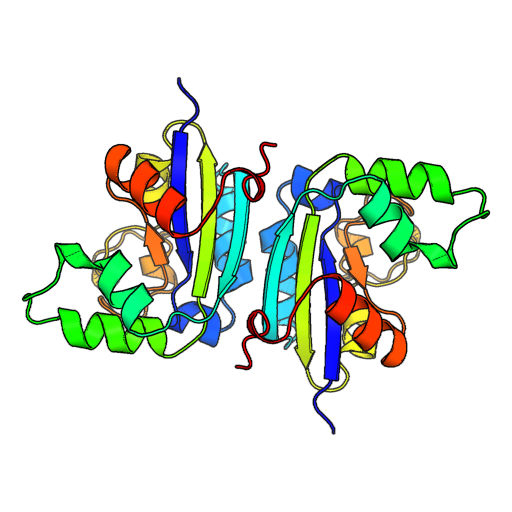TOM 1490 C C . GLU B 1 48 ? -5.602 -12.883 -19.266 1 98.69 48 GLU B C 1
ATOM 1492 O O . GLU B 1 48 ? -4.809 -13.773 -19.547 1 98.69 48 GLU B O 1
ATOM 1497 N N . GLY B 1 49 ? -5.402 -11.633 -19.516 1 98.69 49 GLY B N 1
ATOM 1498 C CA . GLY B 1 49 ? -4.156 -11.195 -20.125 1 98.69 49 GLY B CA 1
ATOM 1499 C C . GLY B 1 49 ? -2.941 -11.469 -19.266 1 98.69 49 GLY B C 1
ATOM 1500 O O . GLY B 1 49 ? -1.923 -11.961 -19.75 1 98.69 49 GLY B O 1
ATOM 1501 N N . PHE B 1 50 ? -3.062 -11.195 -18.047 1 98.75 50 PHE B N 1
ATOM 1502 C CA . PHE B 1 50 ? -1.952 -11.383 -17.125 1 98.75 50 PHE B CA 1
ATOM 1503 C C . PHE B 1 50 ? -1.607 -12.859 -16.984 1 98.75 50 PHE B C 1
ATOM 1505 O O . PHE B 1 50 ? -0.433 -13.227 -16.906 1 98.75 50 PHE B O 1
ATOM 1512 N N . TYR B 1 51 ? -2.637 -13.664 -16.922 1 98.12 51 TYR B N 1
ATOM 1513 C CA . TYR B 1 51 ? -2.445 -15.094 -16.719 1 98.12 51 TYR B CA 1
ATOM 1514 C C . TYR B 1 51 ? -2.574 -15.859 -18.047 1 98.12 51 TYR B C 1
ATOM 1516 O O . TYR B 1 51 ? -2.979 -17.016 -18.047 1 98.12 51 TYR B O 1
ATOM 1524 N N . ALA B 1 52 ? -2.266 -15.273 -19.125 1 97.62 52 ALA B N 1
ATOM 1525 C CA . ALA B 1 52 ? -2.477 -15.828 -20.453 1 97.62 52 ALA B CA 1
ATOM 1526 C C . ALA B 1 52 ? -1.757 -17.156 -20.609 1 97.62 52 ALA B C 1
ATOM 1528 O O . ALA B 1 52 ? -2.225 -18.047 -21.344 1 97.62 52 ALA B O 1
ATOM 1529 N N . GLU B 1 53 ? -0.648 -17.344 -19.969 1 95.94 53 GLU B N 1
ATOM 1530 C CA . GLU B 1 53 ? 0.141 -18.578 -20.062 1 95.94 53 GLU B CA 1
ATOM 1531 C C . GLU B 1 53 ? -0.628 -19.766 -19.516 1 95.94 53 GLU B C 1
ATOM 1533 O O . GLU B 1 53 ? -0.258 -20.922 -19.766 1 95.94 53 GLU B O 1
ATOM 1538 N N . HIS B 1 54 ? -1.683 -19.547 -18.75 1 96.31 54 HIS B N 1
ATOM 1539 C CA . HIS B 1 54 ? -2.475 -20.609 -18.141 1 96.31 54 HIS B CA 1
ATOM 1540 C C . HIS B 1 54 ? -3.756 -20.859 -18.938 1 96.31 54 HIS B C 1
ATOM 1542 O O . HIS B 1 54 ? -4.562 -21.703 -18.562 1 96.31 54 HIS B O 1
ATOM 1548 N N . GLN B 1 55 ? -3.963 -20.078 -19.953 1 96.88 55 GLN B N 1
ATOM 1549 C CA . GLN B 1 55 ? -5.164 -20.266 -20.75 1 96.88 55 GLN B CA 1
ATOM 1550 C C . GLN B 1 55 ? -5.293 -21.703 -21.234 1 96.88 55 GLN B C 1
ATOM 1552 O O . GLN B 1 55 ? -4.312 -22.312 -21.672 1 96.88 55 GLN B O 1
ATOM 1557 N N . GLY B 1 56 ? -6.492 -22.281 -21.109 1 96.75 56 GLY B N 1
ATOM 1558 C CA . GLY B 1 56 ? -6.73 -23.641 -21.531 1 96.75 56 GLY B CA 1
ATOM 1559 C C . GLY B 1 56 ? -6.578 -24.656 -20.406 1 96.75 56 GLY B C 1
ATOM 1560 O O . GLY B 1 56 ? -7.039 -25.797 -20.516 1 96.75 56 GLY B O 1
ATOM 1561 N N . LYS B 1 57 ? -5.883 -24.281 -19.391 1 96.75 57 LYS B N 1
ATOM 1562 C CA . LYS B 1 57 ? -5.754 -25.156 -18.219 1 96.75 57 LYS B CA 1
ATOM 1563 C C . LYS B 1 57 ? -7.062 -25.234 -17.438 1 96.75 57 LYS B C 1
ATOM 1565 O O . LYS B 1 57 ? -7.84 -24.281 -17.438 1 96.75 57 LYS B O 1
ATOM 1570 N N . PRO B 1 58 ? -7.297 -26.328 -16.703 1 97.19 58 PRO B N 1
ATOM 1571 C CA . PRO B 1 58 ? -8.578 -26.547 -16.031 1 97.19 58 PRO B CA 1
ATOM 1572 C C . PRO B 1 58 ? -8.875 -25.484 -14.977 1 97.19 58 PRO B C 1
ATOM 1574 O O . PRO B 1 58 ? -10.039 -25.172 -14.727 1 97.19 58 PRO B O 1
ATOM 1577 N N . PHE B 1 59 ? -7.914 -24.938 -14.367 1 96.19 59 PHE B N 1
ATOM 1578 C CA . PHE B 1 59 ? -8.125 -24.016 -13.266 1 96.19 59 PHE B CA 1
ATOM 1579 C C . PHE B 1 59 ? -8.211 -22.578 -13.773 1 96.19 59 PHE B C 1
ATOM 1581 O O . PHE B 1 59 ? -8.477 -21.656 -13 1 96.19 59 PHE B O 1
ATOM 1588 N N . PHE B 1 60 ? -8.047 -22.297 -15.047 1 97.88 60 PHE B N 1
ATOM 1589 C CA . PHE B 1 60 ? -7.863 -20.969 -15.602 1 97.88 60 PHE B CA 1
ATOM 1590 C C . PHE B 1 60 ? -9.094 -20.094 -15.344 1 97.88 60 PHE B C 1
ATOM 1592 O O . PHE B 1 60 ? -8.977 -18.984 -14.836 1 97.88 60 PHE B O 1
ATOM 1599 N N . ASP B 1 61 ? -10.25 -20.609 -15.609 1 97.81 61 ASP B N 1
ATOM 1600 C CA . ASP B 1 61 ? -11.477 -19.828 -15.445 1 97.81 61 ASP B CA 1
ATOM 1601 C C . ASP B 1 61 ? -11.703 -19.469 -13.977 1 97.81 61 ASP B C 1
ATOM 1603 O O . ASP B 1 61 ? -12.109 -18.344 -13.664 1 97.81 61 ASP B O 1
ATOM 1607 N N . GLY B 1 62 ? -11.484 -20.422 -13.102 1 98.12 62 GLY B N 1
ATOM 1608 C CA . GLY B 1 62 ? -11.602 -20.156 -11.672 1 98.12 62 GLY B CA 1
ATOM 1609 C C . GLY B 1 62 ? -10.609 -19.125 -11.172 1 98.12 62 GLY B C 1
ATOM 1610 O O . GLY B 1 62 ? -10.938 -18.312 -10.312 1 98.12 62 GLY B O 1
ATOM 1611 N N . LEU B 1 63 ? -9.438 -19.203 -11.719 1 98.06 63 LEU B N 1
ATOM 1612 C CA . LEU B 1 63 ? -8.398 -18.234 -11.383 1 98.06 63 LEU B CA 1
ATOM 1613 C C . LEU B 1 63 ? -8.828 -16.828 -11.773 1 98.06 63 LEU B C 1
ATOM 1615 O O . LEU B 1 63 ? -8.719 -15.898 -10.969 1 98.06 63 LEU B O 1
ATOM 1619 N N . VAL B 1 64 ? -9.289 -16.656 -12.961 1 98.62 64 VAL B N 1
ATOM 1620 C CA . VAL B 1 64 ? -9.734 -15.367 -13.453 1 98.62 64 VAL B CA 1
ATOM 1621 C C . VAL B 1 64 ? -10.891 -14.852 -12.602 1 98.62 64 VAL B C 1
ATOM 1623 O O . VAL B 1 64 ? -10.914 -13.688 -12.203 1 98.62 64 VAL B O 1
ATOM 1626 N N . GLU B 1 65 ? -11.82 -15.719 -12.273 1 98.56 65 GLU B N 1
ATOM 1627 C CA . GLU B 1 65 ? -12.953 -15.359 -11.422 1 98.56 65 GLU B CA 1
ATOM 1628 C C . GLU B 1 65 ? -12.477 -14.883 -10.055 1 98.56 65 GLU B C 1
ATOM 1630 O O . GLU B 1 65 ? -12.961 -13.875 -9.539 1 98.56 65 GLU B O 1
ATOM 1635 N N . TYR B 1 66 ? -11.617 -15.562 -9.508 1 98.62 66 TYR B N 1
ATOM 1636 C CA . TYR B 1 66 ? -11.062 -15.242 -8.195 1 98.62 66 TYR B CA 1
ATOM 1637 C C . TYR B 1 66 ? -10.344 -13.898 -8.227 1 98.62 66 TYR B C 1
ATOM 1639 O O . TYR B 1 66 ? -10.602 -13.023 -7.395 1 98.62 66 TYR B O 1
ATOM 1647 N N . MET B 1 67 ? -9.5 -13.656 -9.219 1 98.62 67 MET B N 1
ATOM 1648 C CA . MET B 1 67 ? -8.641 -12.477 -9.289 1 98.62 67 MET B CA 1
ATOM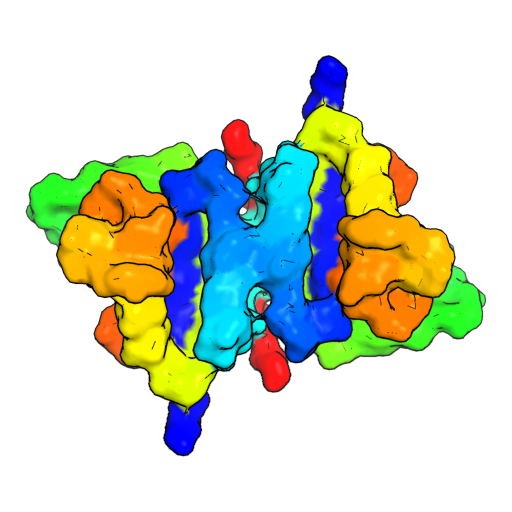 1649 C C . MET B 1 67 ? -9.453 -11.219 -9.594 1 98.62 67 MET B C 1
ATOM 1651 O O . MET B 1 67 ? -8.992 -10.102 -9.359 1 98.62 67 MET B O 1
ATOM 1655 N N . THR B 1 68 ? -10.68 -11.414 -10.109 1 98.5 68 THR B N 1
ATOM 1656 C CA . THR B 1 68 ? -11.531 -10.266 -10.406 1 98.5 68 THR B CA 1
ATOM 1657 C C . THR B 1 68 ? -12.578 -10.07 -9.32 1 98.5 68 THR B C 1
ATOM 1659 O O . THR B 1 68 ? -13.391 -9.156 -9.391 1 98.5 68 THR B O 1
ATOM 1662 N N . SER B 1 69 ? -12.609 -10.867 -8.25 1 98.25 69 SER B N 1
ATOM 1663 C CA . SER B 1 69 ? -13.672 -10.93 -7.254 1 98.25 69 SER B CA 1
ATOM 1664 C C . SER B 1 69 ? -13.562 -9.781 -6.258 1 98.25 69 SER B C 1
ATOM 1666 O O . SER B 1 69 ? -14.547 -9.414 -5.605 1 98.25 69 SER B O 1
ATOM 1668 N N . ALA B 1 70 ? -12.391 -9.219 -6.086 1 98.25 70 ALA B N 1
ATOM 1669 C CA . ALA B 1 70 ? -12.102 -8.109 -5.18 1 98.25 70 ALA B CA 1
ATOM 1670 C C . ALA B 1 70 ? -10.828 -7.371 -5.609 1 98.25 70 ALA B C 1
ATOM 1672 O O . ALA B 1 70 ? -10.125 -7.82 -6.512 1 98.25 70 ALA B O 1
ATOM 1673 N N . PRO B 1 71 ? -10.578 -6.199 -5.027 1 98.75 71 PRO B N 1
ATOM 1674 C CA . PRO B 1 71 ? -9.375 -5.453 -5.402 1 98.75 71 PRO B CA 1
ATOM 1675 C C . PRO B 1 71 ? -8.086 -6.203 -5.07 1 98.75 71 PRO B C 1
ATOM 1677 O O . PRO B 1 71 ? -8.086 -7.078 -4.203 1 98.75 71 PRO B O 1
ATOM 1680 N N . VAL B 1 72 ? -7.051 -5.891 -5.816 1 98.88 72 VAL B N 1
ATOM 1681 C CA . VAL B 1 72 ? -5.707 -6.395 -5.555 1 98.88 72 VAL B CA 1
ATOM 1682 C C . VAL B 1 72 ? -4.754 -5.223 -5.324 1 98.88 72 VAL B C 1
ATOM 1684 O O . VAL B 1 72 ? -5.074 -4.078 -5.652 1 98.88 72 VAL B O 1
ATOM 1687 N N . VAL B 1 73 ? -3.666 -5.453 -4.672 1 98.94 73 VAL B N 1
ATOM 1688 C CA . VAL B 1 73 ? -2.564 -4.504 -4.57 1 98.94 73 VAL B CA 1
ATOM 1689 C C . VAL B 1 73 ? -1.337 -5.055 -5.293 1 98.94 73 VAL B C 1
ATOM 1691 O O . VAL B 1 73 ? -0.842 -6.133 -4.953 1 98.94 73 VAL B O 1
ATOM 1694 N N . VAL B 1 74 ? -0.873 -4.344 -6.305 1 98.94 74 VAL B N 1
ATOM 1695 C CA . VAL B 1 74 ? 0.332 -4.727 -7.035 1 98.94 74 VAL B CA 1
ATOM 1696 C C . VAL B 1 74 ? 1.498 -3.836 -6.613 1 98.94 74 VAL B C 1
ATOM 1698 O O . VAL B 1 74 ? 1.317 -2.641 -6.371 1 98.94 74 VAL B O 1
ATOM 1701 N N . SER B 1 75 ? 2.652 -4.438 -6.508 1 98.94 75 SER B N 1
ATOM 1702 C CA . SER B 1 75 ? 3.822 -3.658 -6.121 1 98.94 75 SER B CA 1
ATOM 1703 C C . SER B 1 75 ? 5.078 -4.164 -6.82 1 98.94 75 SER B C 1
ATOM 1705 O O . SER B 1 75 ? 5.129 -5.312 -7.266 1 98.94 75 SER B O 1
ATOM 1707 N N . VAL B 1 76 ? 5.984 -3.291 -7.027 1 98.94 76 VAL B N 1
ATOM 1708 C CA . VAL B 1 76 ? 7.332 -3.615 -7.484 1 98.94 76 VAL B CA 1
ATOM 1709 C C . VAL B 1 76 ? 8.297 -3.57 -6.305 1 98.94 76 VAL B C 1
ATOM 1711 O O . VAL B 1 76 ? 8.391 -2.557 -5.605 1 98.94 76 VAL B O 1
ATOM 1714 N N . LEU B 1 77 ? 8.953 -4.664 -6.105 1 98.75 77 LEU B N 1
ATOM 1715 C CA . LEU B 1 77 ? 9.906 -4.824 -5.012 1 98.75 77 LEU B CA 1
ATOM 1716 C C . LEU B 1 77 ? 11.336 -4.871 -5.535 1 98.75 77 LEU B C 1
ATOM 1718 O O . LEU B 1 77 ? 11.617 -5.543 -6.531 1 98.75 77 LEU B O 1
ATOM 1722 N N . GLU B 1 78 ? 12.188 -4.105 -4.887 1 98.56 78 GLU B N 1
ATOM 1723 C CA . GLU B 1 78 ? 13.586 -4.031 -5.293 1 98.56 78 GLU B CA 1
ATOM 1724 C C . GLU B 1 78 ? 14.508 -4.543 -4.191 1 98.56 78 GLU B C 1
ATOM 1726 O O . GLU B 1 78 ? 14.312 -4.234 -3.016 1 98.56 78 GLU B O 1
ATOM 1731 N N . LYS B 1 79 ? 15.445 -5.328 -4.508 1 97.44 79 LYS B N 1
ATOM 1732 C CA . LYS B 1 79 ? 16.453 -5.945 -3.643 1 97.44 79 LYS B CA 1
ATOM 1733 C C . LYS B 1 79 ? 17.484 -6.715 -4.461 1 97.44 79 LYS B C 1
ATOM 1735 O O . LYS B 1 79 ? 17.219 -7.078 -5.609 1 97.44 79 LYS B O 1
ATOM 1740 N N . ASP B 1 80 ? 18.672 -6.871 -3.844 1 97.12 80 ASP B N 1
ATOM 1741 C CA . ASP B 1 80 ? 19.547 -7.871 -4.434 1 97.12 80 ASP B CA 1
ATOM 1742 C C . ASP B 1 80 ? 18.922 -9.258 -4.395 1 97.12 80 ASP B C 1
ATOM 1744 O O . ASP B 1 80 ? 18.391 -9.68 -3.359 1 97.12 80 ASP B O 1
ATOM 1748 N N . ASN B 1 81 ? 18.891 -9.953 -5.531 1 97.56 81 ASN B N 1
ATOM 1749 C CA . ASN B 1 81 ? 18.281 -11.273 -5.645 1 97.56 81 ASN B CA 1
ATOM 1750 C C . ASN B 1 81 ? 16.781 -11.234 -5.344 1 97.56 81 ASN B C 1
ATOM 1752 O O . ASN B 1 81 ? 16.266 -12.141 -4.691 1 97.56 81 ASN B O 1
ATOM 1756 N N . ALA B 1 82 ? 16.125 -10.203 -5.762 1 98.44 82 ALA B N 1
ATOM 1757 C CA . ALA B 1 82 ? 14.742 -9.922 -5.398 1 98.44 82 ALA B CA 1
ATOM 1758 C C . ALA B 1 82 ? 13.836 -11.094 -5.773 1 98.44 82 ALA B C 1
ATOM 1760 O O . ALA B 1 82 ? 13 -11.516 -4.973 1 98.44 82 ALA B O 1
ATOM 1761 N N . VAL B 1 83 ? 14.023 -11.625 -6.973 1 98.62 83 VAL B N 1
ATOM 1762 C CA . VAL B 1 83 ? 13.109 -12.656 -7.449 1 98.62 83 VAL B CA 1
ATOM 1763 C C . VAL B 1 83 ? 13.219 -13.898 -6.566 1 98.62 83 VAL B C 1
ATOM 1765 O O . VAL B 1 83 ? 12.227 -14.359 -6.004 1 98.62 83 VAL B O 1
ATOM 1768 N N . LYS B 1 84 ? 14.406 -14.375 -6.402 1 98.25 84 LYS B N 1
ATOM 1769 C CA . LYS B 1 84 ? 14.641 -15.586 -5.609 1 98.25 84 LYS B CA 1
ATOM 1770 C C . LYS B 1 84 ? 14.242 -15.367 -4.152 1 98.25 84 LYS B C 1
ATOM 1772 O O . LYS B 1 84 ? 13.562 -16.203 -3.555 1 98.25 84 LYS B O 1
ATOM 1777 N N . ASP B 1 85 ? 14.688 -14.289 -3.576 1 98.44 85 ASP B N 1
ATOM 1778 C CA . ASP B 1 85 ? 14.406 -14.016 -2.17 1 98.44 85 ASP B CA 1
ATOM 1779 C C . ASP B 1 85 ? 12.906 -13.852 -1.932 1 98.44 85 ASP B C 1
ATOM 1781 O O . ASP B 1 85 ? 12.391 -14.266 -0.892 1 98.44 85 ASP B O 1
ATOM 1785 N N . TYR B 1 86 ? 12.242 -13.219 -2.832 1 98.81 86 TYR B N 1
ATOM 1786 C CA . TYR B 1 86 ? 10.797 -13.062 -2.693 1 98.81 86 TYR B CA 1
ATOM 1787 C C . TYR B 1 86 ? 10.102 -14.414 -2.74 1 98.81 86 TYR B C 1
ATOM 1789 O O . TYR B 1 86 ? 9.211 -14.688 -1.931 1 98.81 86 TYR B O 1
ATOM 1797 N N . ARG B 1 87 ? 10.422 -15.211 -3.658 1 98.62 87 ARG B N 1
ATOM 1798 C CA . ARG B 1 87 ? 9.82 -16.531 -3.75 1 98.62 87 ARG B CA 1
ATOM 1799 C C . ARG B 1 87 ? 10.055 -17.344 -2.473 1 98.62 87 ARG B C 1
ATOM 1801 O O . ARG B 1 87 ? 9.18 -18.078 -2.033 1 98.62 87 ARG B O 1
ATOM 1808 N N . THR B 1 88 ? 11.227 -17.172 -1.953 1 98.56 88 THR B N 1
ATOM 1809 C CA . THR B 1 88 ? 11.523 -17.828 -0.681 1 98.56 88 THR B CA 1
ATOM 1810 C C . THR B 1 88 ? 10.625 -17.281 0.427 1 98.56 88 THR B C 1
ATOM 1812 O O . THR B 1 88 ? 10.078 -18.047 1.223 1 98.56 88 THR B O 1
ATOM 1815 N N . LEU B 1 89 ? 10.438 -16.016 0.487 1 98.81 89 LEU B N 1
ATOM 1816 C CA . LEU B 1 89 ? 9.664 -15.344 1.524 1 98.81 89 LEU B CA 1
ATOM 1817 C C . LEU B 1 89 ? 8.195 -15.766 1.465 1 98.81 89 LEU B C 1
ATOM 1819 O O . LEU B 1 89 ? 7.566 -15.977 2.502 1 98.81 89 LEU B O 1
ATOM 1823 N N . ILE B 1 90 ? 7.621 -15.828 0.246 1 98.69 90 ILE B N 1
ATOM 1824 C CA . ILE B 1 90 ? 6.188 -16.109 0.156 1 98.69 90 ILE B CA 1
ATOM 1825 C C . ILE B 1 90 ? 5.938 -17.594 0.345 1 98.69 90 ILE B C 1
ATOM 1827 O O . ILE B 1 90 ? 4.875 -18 0.83 1 98.69 90 ILE B O 1
ATOM 1831 N N . GLY B 1 91 ? 6.93 -18.469 -0.062 1 98.62 91 GLY B N 1
ATOM 1832 C CA . GLY B 1 91 ? 6.812 -19.891 0.191 1 98.62 91 GLY B CA 1
ATOM 1833 C C . GLY B 1 91 ? 6.031 -20.625 -0.88 1 98.62 91 GLY B C 1
ATOM 1834 O O . GLY B 1 91 ? 5.562 -20.016 -1.843 1 98.62 91 GLY B O 1
ATOM 1835 N N . ALA B 1 92 ? 5.832 -21.875 -0.659 1 97.94 92 ALA B N 1
ATOM 1836 C CA . ALA B 1 92 ? 5.195 -22.766 -1.628 1 97.94 92 ALA B CA 1
ATOM 1837 C C . ALA B 1 92 ? 3.74 -22.359 -1.864 1 97.94 92 ALA B C 1
ATOM 1839 O O . ALA B 1 92 ? 3.07 -21.875 -0.953 1 97.94 92 ALA B O 1
ATOM 1840 N N . THR B 1 93 ? 3.297 -22.578 -3.1 1 96.94 93 THR B N 1
ATOM 1841 C CA . THR B 1 93 ? 1.941 -22.219 -3.512 1 96.94 93 THR B CA 1
ATOM 1842 C C . THR B 1 93 ? 0.909 -22.922 -2.639 1 96.94 93 THR B C 1
ATOM 1844 O O . THR B 1 93 ? -0.104 -22.344 -2.264 1 96.94 93 THR B O 1
ATOM 1847 N N . ASP B 1 94 ? 1.225 -24.172 -2.35 1 97 94 ASP B N 1
ATOM 1848 C CA . ASP B 1 94 ? 0.372 -24.891 -1.415 1 97 94 ASP B CA 1
ATOM 1849 C C . ASP B 1 94 ? 0.725 -24.547 0.031 1 97 94 ASP B C 1
ATOM 1851 O O . ASP B 1 94 ? 1.777 -24.953 0.531 1 97 94 ASP B O 1
ATOM 1855 N N . PRO B 1 95 ? -0.234 -23.875 0.672 1 97.88 95 PRO B N 1
ATOM 1856 C CA . PRO B 1 95 ? 0.094 -23.438 2.031 1 97.88 95 PRO B CA 1
ATOM 1857 C C . PRO B 1 95 ? 0.399 -24.594 2.971 1 97.88 95 PRO B C 1
ATOM 1859 O O . PRO B 1 95 ? 1.168 -24.438 3.922 1 97.88 95 PRO B O 1
ATOM 1862 N N . GLN B 1 96 ? -0.119 -25.781 2.738 1 97.5 96 GLN B N 1
ATOM 1863 C CA . GLN B 1 96 ? 0.131 -26.953 3.574 1 97.5 96 GLN B CA 1
ATOM 1864 C C . GLN B 1 96 ? 1.572 -27.438 3.434 1 97.5 96 GLN B C 1
ATOM 1866 O O . GLN B 1 96 ? 2.109 -28.078 4.336 1 97.5 96 GLN B O 1
ATOM 1871 N N . GLN B 1 97 ? 2.148 -27.125 2.381 1 98.06 97 GLN B N 1
ATOM 1872 C CA . GLN B 1 97 ? 3.514 -27.562 2.102 1 98.06 97 GLN B CA 1
ATOM 1873 C C . GLN B 1 97 ? 4.504 -26.422 2.32 1 98.06 97 GLN B C 1
ATOM 1875 O O . GLN B 1 97 ? 5.715 -26.594 2.172 1 98.06 97 GLN B O 1
ATOM 1880 N N . ALA B 1 98 ? 3.99 -25.234 2.553 1 98.38 98 ALA B N 1
ATOM 1881 C CA . ALA B 1 98 ? 4.859 -24.078 2.729 1 98.38 98 ALA B CA 1
ATOM 1882 C C . ALA B 1 98 ? 5.574 -24.125 4.078 1 98.38 98 ALA B C 1
ATOM 1884 O O . ALA B 1 98 ? 5 -24.578 5.074 1 98.38 98 ALA B O 1
ATOM 1885 N N . ALA B 1 99 ? 6.781 -23.719 4.129 1 98.44 99 ALA B N 1
ATOM 1886 C CA . ALA B 1 99 ? 7.578 -23.719 5.355 1 98.44 99 ALA B CA 1
ATOM 1887 C C . ALA B 1 99 ? 7.008 -22.734 6.375 1 98.44 99 ALA B C 1
ATOM 1889 O O . ALA B 1 99 ? 6.418 -21.719 6.008 1 98.44 99 ALA B O 1
ATOM 1890 N N . GLU B 1 100 ? 7.18 -23.016 7.656 1 98.31 100 GLU B N 1
ATOM 1891 C CA . GLU B 1 100 ? 6.781 -22.109 8.727 1 98.31 100 GLU B CA 1
ATOM 1892 C C . GLU B 1 100 ? 7.426 -20.734 8.555 1 98.31 100 GLU B C 1
ATOM 1894 O O . GLU B 1 100 ? 8.602 -20.641 8.195 1 98.31 100 GLU B O 1
ATOM 1899 N N . GLY B 1 101 ? 6.598 -19.688 8.742 1 98.25 101 GLY B N 1
ATOM 1900 C CA . GLY B 1 101 ? 7.137 -18.344 8.672 1 98.25 101 GLY B CA 1
ATOM 1901 C C . GLY B 1 101 ? 6.977 -17.703 7.301 1 98.25 101 GLY B C 1
ATOM 1902 O O . GLY B 1 101 ? 7.168 -16.5 7.141 1 98.25 101 GLY B O 1
ATOM 1903 N N . THR B 1 102 ? 6.605 -18.469 6.277 1 98.81 102 THR B N 1
ATOM 1904 C CA . THR B 1 102 ? 6.367 -17.891 4.957 1 98.81 102 THR B CA 1
ATOM 1905 C C . THR B 1 102 ? 4.98 -17.266 4.887 1 98.81 102 THR B C 1
ATOM 1907 O O . THR B 1 102 ? 4.113 -17.562 5.711 1 98.81 102 THR B O 1
ATOM 1910 N N . ILE B 1 103 ? 4.816 -16.438 3.965 1 98.88 103 ILE B N 1
ATOM 1911 C CA . ILE B 1 103 ? 3.588 -15.656 3.844 1 98.88 103 ILE B CA 1
ATOM 1912 C C . ILE B 1 103 ? 2.416 -16.594 3.535 1 98.88 103 ILE B C 1
ATOM 1914 O O . ILE B 1 103 ? 1.35 -16.469 4.145 1 98.88 103 ILE B O 1
ATOM 1918 N N . ARG B 1 104 ? 2.641 -17.5 2.623 1 98.88 104 ARG B N 1
ATOM 1919 C CA . ARG B 1 104 ? 1.537 -18.375 2.244 1 98.88 104 ARG B CA 1
ATOM 1920 C C . ARG B 1 104 ? 1.219 -19.359 3.357 1 98.88 104 ARG B C 1
ATOM 1922 O O . ARG B 1 104 ? 0.062 -19.75 3.543 1 98.88 104 ARG B O 1
ATOM 1929 N N . LYS B 1 105 ? 2.203 -19.797 4.117 1 98.75 105 LYS B N 1
ATOM 1930 C CA . LYS B 1 105 ? 1.938 -20.625 5.289 1 98.75 105 LYS B CA 1
ATOM 1931 C C . LYS B 1 105 ? 1.092 -19.875 6.312 1 98.75 105 LYS B C 1
ATOM 1933 O O . LYS B 1 105 ? 0.155 -20.438 6.883 1 98.75 105 LYS B O 1
ATOM 1938 N N . ASP B 1 106 ? 1.384 -18.688 6.477 1 98.75 106 ASP B N 1
ATOM 1939 C CA . ASP B 1 106 ? 0.79 -17.906 7.562 1 98.75 106 ASP B CA 1
ATOM 1940 C C . ASP B 1 106 ? -0.592 -17.391 7.168 1 98.75 106 ASP B C 1
ATOM 1942 O O . ASP B 1 106 ? -1.476 -17.25 8.016 1 98.75 106 ASP B O 1
ATOM 1946 N N . PHE B 1 107 ? -0.828 -17.031 5.863 1 98.69 107 PHE B N 1
ATOM 1947 C CA . PHE B 1 107 ? -2.006 -16.234 5.555 1 98.69 107 PHE B CA 1
ATOM 1948 C C . PHE B 1 107 ? -2.879 -16.938 4.516 1 98.69 107 PHE B C 1
ATOM 1950 O O . PHE B 1 107 ? -4.078 -16.656 4.422 1 98.69 107 PHE B O 1
ATOM 1957 N N . ALA B 1 108 ? -2.287 -17.812 3.703 1 98.56 108 ALA B N 1
ATOM 1958 C CA . ALA B 1 108 ? -3.049 -18.391 2.598 1 98.56 108 ALA B CA 1
ATOM 1959 C C . ALA B 1 108 ? -4.152 -19.312 3.111 1 98.56 108 ALA B C 1
ATOM 1961 O O . ALA B 1 108 ? -3.988 -19.984 4.137 1 98.56 108 ALA B O 1
ATOM 1962 N N . GLU B 1 109 ? -5.219 -19.328 2.383 1 98.06 109 GLU B N 1
ATOM 1963 C CA . GLU B 1 109 ? -6.348 -20.172 2.746 1 98.06 109 GLU B CA 1
ATOM 1964 C C . GLU B 1 109 ? -6.34 -21.484 1.949 1 98.06 109 GLU B C 1
ATOM 1966 O O . GLU B 1 109 ? -6.836 -22.5 2.418 1 98.06 109 GLU B O 1
ATOM 1971 N N . SER B 1 110 ? -5.863 -21.469 0.751 1 97.62 110 SER B N 1
ATOM 1972 C CA . SER B 1 110 ? -5.789 -22.594 -0.159 1 97.62 110 SER B CA 1
ATOM 1973 C C . SER B 1 110 ? -4.773 -22.359 -1.27 1 97.62 110 SER B C 1
ATOM 1975 O O . SER B 1 110 ? -4.141 -21.297 -1.315 1 97.62 110 SER B O 1
ATOM 1977 N N . ARG B 1 111 ? -4.648 -23.312 -2.156 1 94.88 111 ARG B N 1
ATOM 1978 C CA . ARG B 1 111 ? -3.746 -23.172 -3.297 1 94.88 111 ARG B CA 1
ATOM 1979 C C . ARG B 1 111 ? -4.188 -22.031 -4.211 1 94.88 111 ARG B C 1
ATOM 1981 O O . ARG B 1 111 ? -3.35 -21.344 -4.801 1 94.88 111 ARG B O 1
ATOM 1988 N N . ARG B 1 112 ? -5.465 -21.844 -4.332 1 93.44 112 ARG B N 1
ATOM 1989 C CA . ARG B 1 112 ? -6.008 -20.781 -5.188 1 93.44 112 ARG B CA 1
ATOM 1990 C C . ARG B 1 112 ? -6.035 -19.453 -4.457 1 93.44 112 ARG B C 1
ATOM 1992 O O . ARG B 1 112 ? -5.547 -18.438 -4.977 1 93.44 112 ARG B O 1
ATOM 1999 N N . ARG B 1 113 ? -6.609 -19.484 -3.248 1 97.31 113 ARG B N 1
ATOM 2000 C CA . ARG B 1 113 ? -6.656 -18.312 -2.383 1 97.31 113 ARG B CA 1
ATOM 2001 C C . ARG B 1 113 ? -5.414 -18.219 -1.505 1 97.31 113 ARG B C 1
ATOM 2003 O O . ARG B 1 113 ? -5.508 -18.297 -0.277 1 97.31 113 ARG B O 1
ATOM 2010 N N . ASN B 1 114 ? -4.332 -18.031 -2.217 1 97.62 114 ASN B N 1
ATOM 2011 C CA . ASN B 1 114 ? -3.051 -18.172 -1.533 1 97.62 114 ASN B CA 1
ATOM 2012 C C . ASN B 1 114 ? -2.416 -16.828 -1.219 1 97.62 114 ASN B C 1
ATOM 2014 O O . ASN B 1 114 ? -1.215 -16.75 -0.958 1 97.62 114 ASN B O 1
ATOM 2018 N N . SER B 1 115 ? -3.031 -15.695 -1.369 1 98.69 115 SER B N 1
ATOM 2019 C CA . SER B 1 115 ? -2.805 -14.391 -0.763 1 98.69 115 SER B CA 1
ATOM 2020 C C . SER B 1 115 ? -1.842 -13.555 -1.598 1 98.69 115 SER B C 1
ATOM 2022 O O . SER B 1 115 ? -1.924 -12.32 -1.603 1 98.69 115 SER B O 1
ATOM 2024 N N . VAL B 1 116 ? -0.897 -14.258 -2.303 1 98.88 116 VAL B N 1
ATOM 2025 C CA . VAL B 1 116 ? 0.082 -13.43 -2.996 1 98.88 116 VAL B CA 1
ATOM 2026 C C . VAL B 1 116 ? 0.514 -14.109 -4.293 1 98.88 116 VAL B C 1
ATOM 2028 O O . VAL B 1 116 ? 0.39 -15.328 -4.43 1 98.88 116 VAL B O 1
ATOM 2031 N N . HIS B 1 117 ? 0.916 -13.297 -5.238 1 98.69 117 HIS B N 1
ATOM 2032 C CA . HIS B 1 117 ? 1.603 -13.703 -6.461 1 98.69 117 HIS B CA 1
ATOM 2033 C C . HIS B 1 117 ? 3.01 -13.117 -6.523 1 98.69 117 HIS B C 1
ATOM 2035 O O . HIS B 1 117 ? 3.232 -11.984 -6.09 1 98.69 117 HIS B O 1
ATOM 2041 N N . GLY B 1 118 ? 3.945 -13.859 -6.992 1 98.31 118 GLY B N 1
ATOM 2042 C CA . GLY B 1 118 ? 5.301 -13.398 -7.258 1 98.31 118 GLY B CA 1
ATOM 2043 C C . GLY B 1 118 ? 5.871 -13.938 -8.555 1 98.31 118 GLY B C 1
ATOM 2044 O O . GLY B 1 118 ? 5.609 -15.086 -8.93 1 98.31 118 GLY B O 1
ATOM 2045 N N . SER B 1 119 ? 6.664 -13.078 -9.18 1 98.25 119 SER B N 1
ATOM 2046 C CA . SER B 1 119 ? 7.301 -13.492 -10.43 1 98.25 119 SER B CA 1
ATOM 2047 C C . SER B 1 119 ? 8.203 -14.703 -10.211 1 98.25 119 SER B C 1
ATOM 2049 O O . SER B 1 119 ? 8.867 -14.812 -9.18 1 98.25 119 SER B O 1
ATOM 2051 N N . ASP B 1 120 ? 8.281 -15.594 -11.242 1 96.44 120 ASP B N 1
ATOM 2052 C CA . ASP B 1 120 ? 9.023 -16.844 -11.062 1 96.44 120 ASP B CA 1
ATOM 2053 C C . ASP B 1 120 ? 10.414 -16.75 -11.688 1 96.44 120 ASP B C 1
ATOM 2055 O O . ASP B 1 120 ? 11.227 -17.656 -11.539 1 96.44 120 ASP B O 1
ATOM 2059 N N . SER B 1 121 ? 10.672 -15.703 -12.43 1 97.69 121 SER B N 1
ATOM 2060 C CA . SER B 1 121 ? 11.969 -15.469 -13.055 1 97.69 121 SER B CA 1
ATOM 2061 C C . SER B 1 121 ? 12.203 -13.984 -13.297 1 97.69 121 SER B C 1
ATOM 2063 O O . SER B 1 121 ? 11.273 -13.18 -13.195 1 97.69 121 SER B O 1
ATOM 2065 N N . GLU B 1 122 ? 13.453 -13.68 -13.547 1 97.5 122 GLU B N 1
ATOM 2066 C CA . GLU B 1 122 ? 13.773 -12.297 -13.875 1 97.5 122 GLU B CA 1
ATOM 2067 C C . GLU B 1 122 ? 13.047 -11.852 -15.141 1 97.5 122 GLU B C 1
ATOM 2069 O O . GLU B 1 122 ? 12.57 -10.719 -15.219 1 97.5 122 GLU B O 1
ATOM 2074 N N . GLU B 1 123 ? 12.961 -12.758 -16.078 1 97.69 123 GLU B N 1
ATOM 2075 C CA . GLU B 1 123 ? 12.281 -12.469 -17.328 1 97.69 123 GLU B CA 1
ATOM 2076 C C . GLU B 1 123 ? 10.797 -12.203 -17.094 1 97.69 123 GLU B C 1
ATOM 2078 O O . GLU B 1 123 ? 10.242 -11.234 -17.625 1 97.69 123 GLU B O 1
ATOM 2083 N N . SER B 1 124 ? 10.156 -13.008 -16.344 1 97.88 124 SER B N 1
ATOM 2084 C CA . SER B 1 124 ? 8.742 -12.82 -16.047 1 97.88 124 SER B CA 1
ATOM 2085 C C . SER B 1 124 ? 8.508 -11.547 -15.227 1 97.88 124 SER B C 1
ATOM 2087 O O . SER B 1 124 ? 7.484 -10.883 -15.383 1 97.88 124 SER B O 1
ATOM 2089 N N . ALA B 1 125 ? 9.477 -11.289 -14.359 1 98.56 125 ALA B N 1
ATOM 2090 C CA . ALA B 1 125 ? 9.359 -10.078 -13.555 1 98.56 125 ALA B CA 1
ATOM 2091 C C . ALA B 1 125 ? 9.297 -8.836 -14.43 1 98.56 125 ALA B C 1
ATOM 2093 O O . ALA B 1 125 ? 8.445 -7.973 -14.242 1 98.56 125 ALA B O 1
ATOM 2094 N N . VAL B 1 126 ? 10.164 -8.758 -15.383 1 98.25 126 VAL B N 1
ATOM 2095 C CA . VAL B 1 126 ? 10.211 -7.621 -16.297 1 98.25 126 VAL B CA 1
ATOM 2096 C C . VAL B 1 126 ? 8.875 -7.488 -17.031 1 98.25 126 VAL B C 1
ATOM 2098 O O . VAL B 1 126 ? 8.297 -6.402 -17.078 1 98.25 126 VAL B O 1
ATOM 2101 N N . ARG B 1 127 ? 8.391 -8.57 -17.547 1 98.19 127 ARG B N 1
ATOM 2102 C CA . ARG B 1 127 ? 7.141 -8.586 -18.297 1 98.19 127 ARG B CA 1
ATOM 2103 C C . ARG B 1 127 ? 5.965 -8.203 -17.406 1 98.19 127 ARG B C 1
ATOM 2105 O O . ARG B 1 127 ? 5.129 -7.387 -17.781 1 98.19 127 ARG B O 1
ATOM 2112 N N . GLU B 1 128 ? 5.926 -8.797 -16.266 1 98.81 128 GLU B N 1
ATOM 2113 C CA . GLU B 1 128 ? 4.793 -8.609 -15.359 1 98.81 128 GLU B CA 1
ATOM 2114 C C . GLU B 1 128 ? 4.777 -7.195 -14.773 1 98.81 128 GLU B C 1
ATOM 2116 O O . GLU B 1 128 ? 3.713 -6.602 -14.602 1 98.81 128 GLU B O 1
ATOM 2121 N N . ILE B 1 129 ? 5.957 -6.656 -14.438 1 98.81 129 ILE B N 1
ATOM 2122 C CA . ILE B 1 129 ? 6.035 -5.277 -13.969 1 98.81 129 ILE B CA 1
ATOM 2123 C C . ILE B 1 129 ? 5.512 -4.332 -15.055 1 98.81 129 ILE B C 1
ATOM 2125 O O . ILE B 1 129 ? 4.715 -3.438 -14.773 1 98.81 129 ILE B O 1
ATOM 2129 N N . ALA B 1 130 ? 5.855 -4.594 -16.266 1 98.69 130 ALA B N 1
ATOM 2130 C CA . ALA B 1 130 ? 5.445 -3.748 -17.391 1 98.69 130 ALA B CA 1
ATOM 2131 C C . ALA B 1 130 ? 3.945 -3.875 -17.641 1 98.69 130 ALA B C 1
ATOM 2133 O O . ALA B 1 130 ? 3.34 -2.99 -18.266 1 98.69 130 ALA B O 1
ATOM 2134 N N . TYR B 1 131 ? 3.363 -5.008 -17.203 1 98.81 131 TYR B N 1
ATOM 2135 C CA . TYR B 1 131 ? 1.931 -5.219 -17.375 1 98.81 131 TYR B CA 1
ATOM 2136 C C . TYR B 1 131 ? 1.13 -4.211 -16.562 1 98.81 131 TYR B C 1
ATOM 2138 O O . TYR B 1 131 ? 0.056 -3.775 -16.984 1 98.81 131 TYR B O 1
ATOM 2146 N N . PHE B 1 132 ? 1.702 -3.826 -15.391 1 98.81 132 PHE B N 1
ATOM 2147 C CA . PHE B 1 132 ? 0.903 -3.051 -14.453 1 98.81 132 PHE B CA 1
ATOM 2148 C C . PHE B 1 132 ? 1.435 -1.627 -14.336 1 98.81 132 PHE B C 1
ATOM 2150 O O . PHE B 1 132 ? 0.712 -0.723 -13.906 1 98.81 132 PHE B O 1
ATOM 2157 N N . PHE B 1 133 ? 2.686 -1.441 -14.672 1 98.75 133 PHE B N 1
ATOM 2158 C CA . PHE B 1 133 ? 3.295 -0.153 -14.359 1 98.75 133 PHE B CA 1
ATOM 2159 C C . PHE B 1 133 ? 3.992 0.426 -15.586 1 98.75 133 PHE B C 1
ATOM 2161 O O . PHE B 1 133 ? 4.633 -0.304 -16.344 1 98.75 133 PHE B O 1
ATOM 2168 N N . VAL B 1 134 ? 3.852 1.724 -15.719 1 98.19 134 VAL B N 1
ATOM 2169 C CA . VAL B 1 134 ? 4.707 2.467 -16.641 1 98.19 134 VAL B CA 1
ATOM 2170 C C . VAL B 1 134 ? 5.902 3.039 -15.883 1 98.19 134 VAL B C 1
ATOM 2172 O O . VAL B 1 134 ? 5.906 3.08 -14.648 1 98.19 134 VAL B O 1
ATOM 2175 N N . GLU B 1 135 ? 6.84 3.451 -16.578 1 97.06 135 GLU B N 1
ATOM 2176 C CA . GLU B 1 135 ? 8.117 3.865 -15.992 1 97.06 135 GLU B CA 1
ATOM 2177 C C . GLU B 1 135 ? 7.918 4.984 -14.977 1 97.06 135 GLU B C 1
ATOM 2179 O O . GLU B 1 135 ? 8.57 5.004 -13.93 1 97.06 135 GLU B O 1
ATOM 2184 N N . SER B 1 136 ? 7 5.918 -15.211 1 97.12 136 SER B N 1
ATOM 2185 C CA . SER B 1 136 ? 6.812 7.082 -14.352 1 97.12 136 SER B CA 1
ATOM 2186 C C . SER B 1 136 ? 6.199 6.688 -13.008 1 97.12 136 SER B C 1
ATOM 2188 O O . SER B 1 136 ? 6.199 7.48 -12.062 1 97.12 136 SER B O 1
ATOM 2190 N N . GLU B 1 137 ? 5.684 5.465 -12.938 1 98.25 137 GLU B N 1
ATOM 2191 C CA . GLU B 1 137 ? 5.07 4.996 -11.703 1 98.25 137 GLU B CA 1
ATOM 2192 C C . GLU B 1 137 ? 6.094 4.312 -10.805 1 98.25 137 GLU B C 1
ATOM 2194 O O . GLU B 1 137 ? 5.801 3.992 -9.648 1 98.25 137 GLU B O 1
ATOM 2199 N N . ILE B 1 138 ? 7.219 4.02 -11.375 1 98.38 138 ILE B N 1
ATOM 2200 C CA . ILE B 1 138 ? 8.289 3.395 -10.602 1 98.38 138 ILE B CA 1
ATOM 2201 C C . ILE B 1 138 ? 9.172 4.473 -9.969 1 98.38 138 ILE B C 1
ATOM 2203 O O . ILE B 1 138 ? 9.711 5.328 -10.672 1 98.38 138 ILE B O 1
ATOM 2207 N N . CYS B 1 139 ? 9.25 4.438 -8.625 1 97.31 139 CYS B N 1
ATOM 2208 C CA . CYS B 1 139 ? 9.945 5.461 -7.855 1 97.31 139 CYS B CA 1
ATOM 2209 C C . CYS B 1 139 ? 11.188 4.887 -7.176 1 97.31 139 CYS B C 1
ATOM 2211 O O . CYS B 1 139 ? 11.148 4.551 -5.988 1 97.31 139 CYS B O 1
ATOM 2213 N N . PRO B 1 140 ? 12.297 4.898 -7.887 1 90.25 140 PRO B N 1
ATOM 2214 C CA . PRO B 1 140 ? 13.508 4.375 -7.25 1 90.25 140 PRO B CA 1
ATOM 2215 C C . PRO B 1 140 ? 13.844 5.086 -5.941 1 90.25 140 PRO B C 1
ATOM 2217 O O . PRO B 1 140 ? 13.594 6.289 -5.809 1 90.25 140 PRO B O 1
ATOM 2220 N N . ARG B 1 141 ? 14.367 4.328 -4.992 1 86.25 141 ARG B N 1
ATOM 2221 C CA . ARG B 1 141 ? 14.641 4.848 -3.656 1 86.25 141 ARG B CA 1
ATOM 2222 C C . ARG B 1 141 ? 16.047 5.426 -3.57 1 86.25 141 ARG B C 1
ATOM 2224 O O . ARG B 1 141 ? 16.953 5.008 -4.309 1 86.25 141 ARG B O 1
#

InterPro domains:
  IPR001564 Nucleoside diphosphate kinase [MF_00451] (3-138)
  IPR001564 Nucleoside diphosphate kinase [PR01243] (6-28)
  IPR001564 Nucleoside diphosphate kinase [PR01243] (50-69)
  IPR001564 Nucleoside diphosphate kinase [PR01243] (70-87)
  IPR001564 Nucleoside diphosphate kinase [PR01243] (91-107)
  IPR001564 Nucleoside diphosphate kinase [PR01243] (114-133)
  IPR023005 Nucleoside diphosphate kinase, active site [PS00469] (114-122)
  IPR034907 Nucleoside diphosphate kinase-like domain [PF00334] (4-138)
  IPR034907 Nucleoside diphosphate kinase-like domain [SM00562] (3-140)
  IPR036850 Nucleoside diphosphate kinase-like domain superfamily [G3DSA:3.30.70.141] (1-140)
  IPR036850 Nucleoside diphosphate kinase-like domain superfamily [SSF54919] (1-140)

Organism: Actinobacillus succinogenes (strain ATCC 55618 / DSM 22257 / CCUG 43843 / 130Z) (NCBI:txid339671)

Nearest PDB structures (foldseek):
  6aes-assembly2_B  TM=9.946E-01  e=6.024E-25  Pseudomonas aeruginosa
  2hur-assembly1_A  TM=9.959E-01  e=1.774E-24  Escherichia coli
  4s0m-assembly4_H  TM=9.890E-01  e=4.265E-24  Acinetobacter baumannii
  3vgv-assembly3_E  TM=9.921E-01  e=5.977E-24  Halomonas sp. #593
  8qvz-assembly1_C  TM=9.698E-01  e=2.104E-20  Homo sapiens

Secondary structure (DSSP, 8-state):
--EEEEEEEE-HHHHHTT-HHHHHHHHHHTTPEEEEEEEE---HHHHHHHTGGGTTSTTHHHHHHHHTSS-EEEEEEEEETHHHHHHHHH--SSGGGSPTTSHHHHH--SSSS-SEEE-SSHHHHHHHHHHH--GGG----/--EEEEEEEE-HHHHHTT-HHHHHHHHHHTTPEEEEEEEE---HHHHHHHTGGGTTSTTHHHHHHHHTSS-EEEEEEEEETHHHHHHHHH--SSGGGSPTTSHHHHH--SSSS-SEEE-SSHHHHHHHHHHH--GGG----

Solvent-accessible surface area (backbone atoms only — not comparable to full-atom values): 14486 Å² total; per-residue (Å²): 128,71,80,28,55,22,29,38,31,38,30,24,63,28,47,74,66,57,36,58,15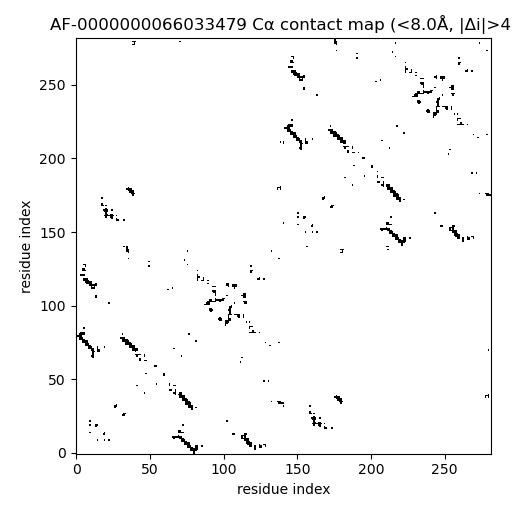,60,52,43,28,53,44,34,76,68,63,36,41,79,28,25,36,36,37,44,67,43,48,68,69,56,40,46,60,74,48,46,90,43,63,90,44,90,59,36,66,60,49,38,51,50,53,42,69,35,45,30,38,40,31,35,32,36,25,68,54,22,34,63,53,46,48,59,48,37,35,40,64,44,27,91,73,18,52,89,88,13,48,12,39,72,66,25,79,35,63,83,51,23,34,58,46,65,36,90,39,68,69,49,9,56,54,51,39,55,71,78,43,58,73,88,46,51,43,83,129,127,70,80,29,55,22,30,38,31,39,29,23,64,30,47,74,65,56,37,56,15,58,53,43,29,53,43,33,76,68,65,35,41,77,28,24,36,35,38,45,67,43,48,69,70,56,39,46,60,74,48,46,91,43,64,89,45,90,58,35,66,59,48,39,51,49,51,42,71,34,44,30,37,40,32,35,34,37,25,68,54,22,36,62,53,47,48,57,47,37,34,40,63,43,26,90,73,18,53,87,87,14,48,12,39,72,65,26,78,36,64,82,51,23,33,60,48,64,36,89,38,67,67,49,9,55,54,54,39,57,72,78,42,57,73,88,44,50,44,81,130

=== Feature glossary ===
Legend for the data blocks above and below:

— What the protein is —

The amino-acid sequence is the protein's primary structure: the linear order of residues from the N-terminus to the C-terminus, written in one-letter code. Everything else here — the 3D coordinates, the secondary structure, the domain annotations — is ultimately a consequence of this string.

Database cross-references. InterPro integrates a dozen domain/family signature databases into unified entries with residue-range hits. GO terms attach function/process/location labels with evidence codes. CATH codes position the fold in a four-level structural taxonomy. Organism is the NCBI-taxonomy species name.

— Where its atoms are —

The mmCIF block holds the 3D Cartesian coordinates of each backbone atom (N, Cα, C, O) in ångströms. mmCIF is the PDB's canonical archive format — a tagged-loop text representation of the atomic model.

The six renders are orthographic views along the three Cartesian axes in both directions. Representation (cartoon, sticks, or surface) and color scheme (sequence-rainbow or by-chain) vary across proteins so the training set covers all the common visualization conventions.

— Local backbone conformation —

Secondary structure is the local, repeating backbone conformation. DSSP classifies it into eight states by reading the hydrogen-bond network: three helix types (H, G, I), two β types (E, B), two non-regular types (T, S), and unstructured coil (-).

SS3 is a coarse helix/strand/coil call (letters a/b/c) made by the P-SEA algorithm from inter-Cα distances and dihedrals. It is less detailed than DSSP but needs only Cα positions.

Backbone dihedral angles. Every residue except chain termini has a φ (preceding-C → N → Cα → C) and a ψ (N → Cα → C → next-N). They are reported in degrees following the IUPAC sign convention. Secondary structure is essentially a statement about which (φ, ψ) basin each residue occupies.

— Global shape and packing —

The geometric summary reports three shape descriptors. Rg (radius of gyration) measures how spread out the Cα atoms are about their centre of mass; compact globular proteins have small Rg, elongated or unfolded ones large. Cα contacts (<8 Å, |i−j|>4) count long-range residue pairs in spatial proximity — high for tightly packed folds, near zero for rods or random coil. The bounding-box extents give the protein's footprint along x, y, z in Å.

Solvent accessibility: the surface area of each residue that a 1.4 Å water probe can touch, in Å². When only backbone atoms are present the absolute values are lower than full-atom SASA (side chains contribute most of the area) and are flagged as backbone-only.

Plot images: a contact map (which residues are close in 3D, as an N×N binary image), a Ramachandran scatter (backbone torsion angles, revealing secondary-structure composition at a glance), and — for AlphaFold structures — a PAE heatmap (pairwise prediction confidence).

— Structural neighborhood —

Foldseek's 3Di representation compresses backbone geometry into a per-residue letter drawn from a learned twenty-state alphabet. It captures the tertiary interaction pattern around each residue — which residues are packed against it in space, regardless of where they are in sequence.

Structural nearest neighbors (via Foldseek easy-search vs the PDB). Reported per hit: target PDB id, E-value, and alignment TM-score. A TM-score above ~0.5 is the conventional threshold for 'same fold'.

— Confidence and disorder —

pLDDT (predicted Local Distance Difference Test) is AlphaFold's per-residue confidence score, ranging from 0 to 100. Values above 90 indicate high confidence (typically well-packed cores); 70–90 is confident; 50–70 low confidence; below 50 usually means the region is disordered or the prediction is unreliable there. AlphaFold stores pLDDT in the mmCIF B-factor column.

For experimental (PDB) structures, the B-factor (temperature factor) quantifies the positional spread of each atom in the crystal — a combination of thermal vibration and static disorder — in units of Å². High B-factors mark flexible loops or poorly resolved regions; low B-factors mark the rigid, well-ordered core.

Predicted Aligned Error (PAE) is an AlphaFold confidence matrix: entry (i, j) is the expected error in the position of residue j, in ångströms, when the prediction is superimposed on the true structure at residue i. Low PAE within a block of residues means that block is internally rigid and well-predicted; high PAE between two blocks means their relative placement is uncertain even if each block individually is confident.